Protein AF-A0A821GQA7-F1 (afdb_monomer)

Nearest PDB structures (foldseek):
  7vgx-assembly1_R  TM=7.317E-01  e=3.705E-04  Homo sapiens
  6ds0-assembly1_A  TM=6.885E-01  e=5.055E-03  Homo sapiens
  8zpt-assembly1_R  TM=5.922E-01  e=3.580E-03  Homo sapiens
  8zps-assembly1_R  TM=6.089E-01  e=5.311E-03  Homo sapiens
  6wgt-assembly1_A  TM=7.045E-01  e=3.634E-02  Homo sapiens

Foldseek 3Di:
DPDPPVVCVVLVCQAPVVLVVLVVVLVVLVVVLVVLVVCLPPPPPPRQWFLLNLLSVLLSVLSNVLSVLVNVLSCLQRHCPDPVSLQPRCVPPFQLNLLVSVLSNLLSLQLNLVSLLVNLVSVLLVVPVPNPVCGGSVNSVVSSVCSSVVSNVLSVVSSVFPWGWDDDPRSGTDTDRPCVVVVVVVVCVVVPPDDVVVVSVVVSCCSSPVVSVVSSVVSD

pLDDT: mean 74.86, std 16.16, range [33.22, 94.81]

Structure (mmCIF, N/CA/C/O backbone):
data_AF-A0A821GQA7-F1
#
_entry.id   AF-A0A821GQA7-F1
#
loop_
_atom_site.group_PDB
_atom_site.id
_atom_site.type_symbol
_atom_site.label_atom_id
_atom_site.label_alt_id
_atom_site.label_comp_id
_atom_site.label_asym_id
_atom_site.label_entity_id
_atom_site.label_seq_id
_atom_site.pdbx_PDB_ins_code
_atom_site.Cartn_x
_atom_site.Cartn_y
_atom_site.Cartn_z
_atom_site.occupancy
_atom_site.B_iso_or_equiv
_atom_site.auth_seq_id
_atom_site.auth_comp_id
_atom_site.auth_asym_id
_atom_site.auth_atom_id
_atom_site.pdbx_PDB_model_num
ATOM 1 N N . MET A 1 1 ? -33.691 -9.284 34.917 1.00 37.06 1 MET A N 1
ATOM 2 C CA . MET A 1 1 ? -32.326 -9.776 34.643 1.00 37.06 1 MET A CA 1
ATOM 3 C C . MET A 1 1 ? -32.415 -10.713 33.450 1.00 37.06 1 MET A C 1
ATOM 5 O O . MET A 1 1 ? -32.766 -11.869 33.628 1.00 37.06 1 MET A O 1
ATOM 9 N N . ALA A 1 2 ? -32.246 -10.184 32.237 1.00 33.22 2 ALA A N 1
ATOM 10 C CA . ALA A 1 2 ? -32.150 -11.001 31.030 1.00 33.22 2 ALA A CA 1
ATOM 11 C C . ALA A 1 2 ? -30.715 -11.537 30.932 1.00 33.22 2 ALA A C 1
ATOM 13 O O . ALA A 1 2 ? -29.768 -10.817 31.248 1.00 33.22 2 ALA A O 1
ATOM 14 N N . SER A 1 3 ? -30.579 -12.810 30.587 1.00 38.75 3 SER A N 1
ATOM 15 C CA . SER A 1 3 ? -29.335 -13.571 30.583 1.00 38.75 3 SER A CA 1
ATOM 16 C C . SER A 1 3 ? -28.299 -12.994 29.608 1.00 38.75 3 SER A C 1
ATOM 18 O O . SER A 1 3 ? -28.553 -12.819 28.419 1.00 38.75 3 SER A O 1
ATOM 20 N N . ASN A 1 4 ? -27.098 -12.748 30.137 1.00 47.22 4 ASN A N 1
ATOM 21 C CA . ASN A 1 4 ? -25.874 -12.286 29.466 1.00 47.22 4 ASN A CA 1
ATOM 22 C C . ASN A 1 4 ? -25.259 -13.320 28.489 1.00 47.22 4 ASN A C 1
ATOM 24 O O . ASN A 1 4 ? -24.059 -13.290 28.226 1.00 47.22 4 ASN A O 1
ATOM 28 N N . GLU A 1 5 ? -26.039 -14.253 27.944 1.00 45.25 5 GLU A N 1
ATOM 29 C CA . GLU A 1 5 ? -25.511 -15.354 27.119 1.00 45.25 5 GLU A CA 1
ATOM 30 C C . GLU A 1 5 ? -25.181 -14.939 25.674 1.00 45.25 5 GLU A C 1
A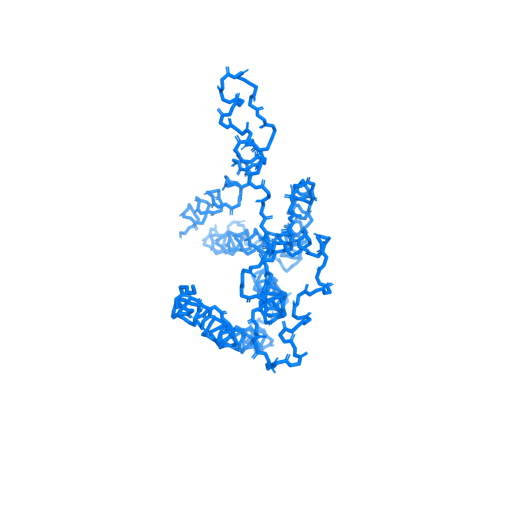TOM 32 O O . GLU A 1 5 ? -24.375 -15.588 25.011 1.00 45.25 5 GLU A O 1
ATOM 37 N N . THR A 1 6 ? -25.711 -13.810 25.194 1.00 47.88 6 THR A N 1
ATOM 38 C CA . THR A 1 6 ? -25.395 -13.253 23.863 1.00 47.88 6 THR A CA 1
ATOM 39 C C . THR A 1 6 ? -24.076 -12.474 23.817 1.00 47.88 6 THR A C 1
ATOM 41 O O . THR A 1 6 ? -23.476 -12.331 22.752 1.00 47.88 6 THR A O 1
ATOM 44 N N . PHE A 1 7 ? -23.583 -11.998 24.964 1.00 51.09 7 PHE A N 1
ATOM 45 C CA . PHE A 1 7 ? -22.338 -11.230 25.079 1.00 51.09 7 PHE A CA 1
ATOM 46 C C . PHE A 1 7 ? -21.069 -12.013 24.679 1.00 51.09 7 PHE A C 1
ATOM 48 O O . PHE A 1 7 ? -20.280 -11.489 23.888 1.00 51.09 7 PHE A O 1
ATOM 55 N N . PRO A 1 8 ? -20.843 -13.257 25.158 1.00 57.03 8 PRO A N 1
ATOM 56 C CA . PRO A 1 8 ? -19.636 -14.009 24.813 1.00 57.03 8 PRO A CA 1
ATOM 57 C C . PRO A 1 8 ? -19.604 -14.457 23.345 1.00 57.03 8 PRO A C 1
ATOM 59 O O . PRO A 1 8 ? -18.524 -14.522 22.764 1.00 57.03 8 PRO A O 1
ATOM 62 N N . GLN A 1 9 ? -20.756 -14.709 22.713 1.00 59.78 9 GLN A N 1
ATOM 63 C CA . GLN A 1 9 ? -20.803 -15.186 21.324 1.00 59.78 9 GLN A CA 1
ATOM 64 C C . GLN A 1 9 ? -20.385 -14.121 20.299 1.00 59.78 9 GLN A C 1
ATOM 66 O O . GLN A 1 9 ? -19.753 -14.457 19.300 1.00 59.78 9 GLN A O 1
ATOM 71 N N . ILE A 1 10 ? -20.697 -12.844 20.544 1.00 64.19 10 ILE A N 1
ATOM 72 C CA . ILE A 1 10 ? -20.360 -11.740 19.625 1.00 64.19 10 ILE A CA 1
ATOM 73 C C . ILE A 1 10 ? -18.965 -11.173 19.924 1.00 64.19 10 ILE A C 1
ATOM 75 O O . ILE A 1 10 ? -18.230 -10.808 19.007 1.00 64.19 10 ILE A O 1
ATOM 79 N N . ALA A 1 11 ? -18.568 -11.121 21.199 1.00 63.75 11 ALA A N 1
ATOM 80 C CA . ALA A 1 11 ? -17.281 -10.556 21.594 1.00 63.75 11 ALA A CA 1
ATOM 81 C C . ALA A 1 11 ? -16.097 -11.491 21.288 1.00 63.75 11 ALA A C 1
ATOM 83 O O . ALA A 1 11 ? -15.026 -11.014 20.916 1.00 63.75 11 ALA A O 1
ATOM 84 N N . TYR A 1 12 ? -16.271 -12.813 21.409 1.00 67.88 12 TYR A N 1
ATOM 85 C CA . TYR A 1 12 ? -15.179 -13.781 21.246 1.00 67.88 12 TYR A CA 1
ATOM 86 C C . TYR A 1 12 ? -14.525 -13.774 19.847 1.00 67.88 12 TYR A C 1
ATOM 88 O O . TYR A 1 12 ? -13.294 -13.690 19.773 1.00 67.88 12 TYR A O 1
ATOM 96 N N . PRO A 1 13 ? -15.274 -13.778 18.723 1.00 72.19 13 PRO A N 1
ATOM 97 C CA . PRO A 1 13 ? -14.670 -13.717 17.391 1.00 72.19 13 PRO A CA 1
ATOM 98 C C . PRO A 1 13 ? -13.861 -12.435 17.171 1.00 72.19 13 PRO A C 1
ATOM 100 O O . PRO A 1 13 ? -12.774 -12.467 16.598 1.00 72.19 13 PRO A O 1
ATOM 103 N N . ILE A 1 14 ? -14.372 -11.307 17.663 1.00 71.00 14 ILE A N 1
ATOM 104 C CA . ILE A 1 14 ? -13.777 -9.987 17.449 1.00 71.00 14 ILE A CA 1
ATOM 105 C C . ILE A 1 14 ? -12.536 -9.793 18.326 1.00 71.00 14 ILE A C 1
ATOM 107 O O . ILE A 1 14 ? -11.551 -9.224 17.867 1.00 71.00 14 ILE A O 1
ATOM 111 N N . ARG A 1 15 ? -12.556 -10.279 19.571 1.00 69.12 15 ARG A N 1
ATOM 112 C CA . ARG A 1 15 ? -11.463 -10.066 20.528 1.00 69.12 15 ARG A CA 1
ATOM 113 C C . ARG A 1 15 ? -10.353 -11.114 20.488 1.00 69.12 15 ARG A C 1
ATOM 115 O O . ARG A 1 15 ? -9.257 -10.843 20.968 1.00 69.12 15 ARG A O 1
ATOM 122 N N . VAL A 1 16 ? -10.632 -12.310 19.963 1.00 71.75 16 VAL A N 1
ATOM 123 C CA . VAL A 1 16 ? -9.686 -13.440 19.992 1.00 71.75 16 VAL A CA 1
ATOM 124 C C . VAL A 1 16 ? -9.336 -13.912 18.586 1.00 71.75 16 VAL A C 1
ATOM 126 O O . VAL A 1 16 ? -8.164 -13.925 18.218 1.00 71.75 16 VAL A O 1
ATOM 129 N N . ILE A 1 17 ? -10.336 -14.255 17.768 1.00 77.56 17 ILE A N 1
ATOM 130 C CA . ILE A 1 17 ? -10.086 -14.815 16.429 1.00 77.56 17 ILE A CA 1
ATOM 131 C C . ILE A 1 17 ? -9.454 -13.758 15.515 1.00 77.56 17 ILE A C 1
ATOM 133 O O . ILE A 1 17 ? -8.446 -14.029 14.863 1.00 77.56 17 ILE A O 1
ATOM 137 N N . LEU A 1 18 ? -10.012 -12.548 15.488 1.00 76.25 18 LEU A N 1
ATOM 138 C CA . LEU A 1 18 ? -9.582 -11.473 14.596 1.00 76.25 18 LEU A CA 1
ATOM 139 C C . LEU A 1 18 ? -8.121 -11.026 14.858 1.00 76.25 18 LEU A C 1
ATOM 141 O O . LEU A 1 18 ? -7.350 -10.987 13.897 1.00 76.25 18 LEU A O 1
ATOM 145 N N . PRO A 1 19 ? -7.666 -10.816 16.114 1.00 76.81 19 PRO A N 1
ATOM 146 C CA . PRO A 1 19 ? -6.249 -10.580 16.410 1.00 76.81 19 PRO A CA 1
ATOM 147 C C . PRO A 1 19 ? -5.319 -11.727 15.999 1.00 76.81 19 PRO A C 1
ATOM 149 O O . PRO A 1 19 ? -4.240 -11.474 15.462 1.00 76.81 19 PRO A O 1
ATOM 152 N N . ILE A 1 20 ? -5.719 -12.989 16.204 1.00 81.94 20 ILE A N 1
ATOM 153 C CA . ILE A 1 20 ? -4.909 -14.153 15.800 1.00 81.94 20 ILE A CA 1
ATOM 154 C C . ILE A 1 20 ? -4.744 -14.184 14.279 1.00 81.94 20 ILE A C 1
ATOM 156 O O . ILE A 1 20 ? -3.622 -14.293 13.781 1.00 81.94 20 ILE A O 1
ATOM 160 N N . VAL A 1 21 ? -5.845 -14.044 13.536 1.00 85.12 21 VAL A N 1
ATOM 161 C CA . VAL A 1 21 ? -5.831 -14.021 12.067 1.00 85.12 21 VAL A CA 1
ATOM 162 C C . VAL A 1 21 ? -4.951 -12.883 11.558 1.00 85.12 21 VAL A C 1
ATOM 164 O O . VAL A 1 21 ? -4.104 -13.109 10.694 1.00 85.12 21 VAL A O 1
ATOM 167 N N . TYR A 1 22 ? -5.082 -11.682 12.123 1.00 82.19 22 TYR A N 1
ATOM 168 C CA . TYR A 1 22 ? -4.236 -10.556 11.734 1.00 82.19 22 TYR A CA 1
ATOM 169 C C . TYR A 1 22 ? -2.769 -10.770 12.075 1.00 82.19 22 TYR A C 1
ATOM 171 O O . TYR A 1 22 ? -1.927 -10.467 11.240 1.00 82.19 22 TYR A O 1
ATOM 179 N N . THR A 1 23 ? -2.450 -11.371 13.220 1.00 84.06 23 THR A N 1
ATOM 180 C CA . THR A 1 23 ? -1.066 -11.726 13.562 1.00 84.06 23 THR A CA 1
ATOM 181 C C . THR A 1 23 ? -0.471 -12.672 12.519 1.00 84.06 23 THR A C 1
ATOM 183 O O . THR A 1 23 ? 0.639 -12.443 12.043 1.00 84.06 23 THR A O 1
ATOM 186 N N . ILE A 1 24 ? -1.218 -13.698 12.099 1.00 88.19 24 ILE A N 1
ATOM 187 C CA . ILE A 1 24 ? -0.771 -14.634 11.058 1.00 88.19 24 ILE A CA 1
ATOM 188 C C . ILE A 1 24 ? -0.552 -13.905 9.726 1.00 88.19 24 ILE A C 1
ATOM 190 O O . ILE A 1 24 ? 0.498 -14.075 9.106 1.00 88.19 24 ILE A O 1
ATOM 194 N N . ILE A 1 25 ? -1.502 -13.065 9.300 1.00 88.19 25 ILE A N 1
ATOM 195 C CA . ILE A 1 25 ? -1.387 -12.285 8.058 1.00 88.19 25 ILE A CA 1
ATOM 196 C C . ILE A 1 25 ? -0.156 -11.374 8.109 1.00 88.19 25 ILE A C 1
ATOM 198 O O . ILE A 1 25 ? 0.646 -11.382 7.178 1.00 88.19 25 ILE A O 1
ATOM 202 N N . THR A 1 26 ? 0.046 -10.647 9.208 1.00 86.81 26 THR A N 1
ATOM 203 C CA . THR A 1 26 ? 1.205 -9.772 9.422 1.00 86.81 26 THR A CA 1
ATOM 204 C C . THR A 1 26 ? 2.517 -10.544 9.304 1.00 86.81 26 THR A C 1
ATOM 206 O O . THR A 1 26 ? 3.427 -10.093 8.611 1.00 86.81 26 THR A O 1
ATOM 209 N N . VAL A 1 27 ? 2.620 -11.724 9.923 1.00 89.00 27 VAL A N 1
ATOM 210 C CA . VAL A 1 27 ? 3.819 -12.574 9.836 1.00 89.00 27 VAL A CA 1
ATOM 211 C C . VAL A 1 27 ? 4.079 -13.012 8.393 1.00 89.00 27 VAL A C 1
ATOM 213 O O . VAL A 1 27 ? 5.207 -12.894 7.912 1.00 89.00 27 VAL A O 1
ATOM 216 N N . ILE A 1 28 ? 3.045 -13.469 7.680 1.00 91.50 28 ILE A N 1
ATOM 217 C CA . ILE A 1 28 ? 3.158 -13.881 6.274 1.00 91.50 28 ILE A CA 1
ATOM 218 C C . ILE A 1 28 ? 3.635 -12.712 5.407 1.00 91.50 28 ILE A C 1
ATOM 220 O O . ILE A 1 28 ? 4.562 -12.882 4.613 1.00 91.50 28 ILE A O 1
ATOM 224 N N . VAL A 1 29 ? 3.043 -11.526 5.572 1.00 88.62 29 VAL A N 1
ATOM 225 C CA . VAL A 1 29 ? 3.406 -10.342 4.784 1.00 88.62 29 VAL A CA 1
ATOM 226 C C . VAL A 1 29 ? 4.832 -9.890 5.094 1.00 88.62 29 VAL A C 1
ATOM 228 O O . VAL A 1 29 ? 5.588 -9.619 4.165 1.00 88.62 29 VAL A O 1
ATOM 231 N N . LEU A 1 30 ? 5.251 -9.875 6.364 1.00 88.19 30 LEU A N 1
ATOM 232 C CA . LEU A 1 30 ? 6.623 -9.520 6.745 1.00 88.19 30 LEU A CA 1
ATOM 233 C C . LEU A 1 30 ? 7.653 -10.482 6.143 1.00 88.19 30 LEU A C 1
ATOM 235 O O . LEU A 1 30 ? 8.653 -10.035 5.574 1.00 88.19 30 LEU A O 1
ATOM 239 N N . ILE A 1 31 ? 7.405 -11.793 6.220 1.00 92.25 31 ILE A N 1
ATOM 240 C CA . ILE A 1 31 ? 8.279 -12.802 5.608 1.00 92.25 31 ILE A CA 1
ATOM 241 C C . ILE A 1 31 ? 8.312 -12.611 4.088 1.00 92.25 31 ILE A C 1
ATOM 243 O O . ILE A 1 31 ? 9.393 -12.519 3.508 1.00 92.25 31 ILE A O 1
ATOM 247 N N . GLY A 1 32 ? 7.149 -12.488 3.442 1.00 90.38 32 GLY A N 1
ATOM 248 C CA . GLY A 1 32 ? 7.043 -12.293 1.995 1.00 90.38 32 GLY A CA 1
ATOM 249 C C . GLY A 1 32 ? 7.769 -11.036 1.508 1.00 90.38 32 GLY A C 1
ATOM 250 O O . GLY A 1 32 ? 8.555 -11.099 0.561 1.00 90.38 32 GLY A O 1
ATOM 251 N N . ASN A 1 33 ? 7.583 -9.907 2.192 1.00 88.88 33 ASN A N 1
ATOM 252 C CA . ASN A 1 33 ? 8.253 -8.644 1.885 1.00 88.88 33 ASN A CA 1
ATOM 253 C C . ASN A 1 33 ? 9.772 -8.737 2.073 1.00 88.88 33 ASN A C 1
ATOM 255 O O . ASN A 1 33 ? 10.523 -8.263 1.219 1.00 88.88 33 ASN A O 1
ATOM 259 N N . THR A 1 34 ? 10.231 -9.407 3.133 1.00 88.12 34 THR A N 1
ATOM 260 C CA . THR A 1 34 ? 11.663 -9.630 3.388 1.00 88.12 34 THR A CA 1
ATOM 261 C C . THR A 1 34 ? 12.294 -10.498 2.299 1.00 88.12 34 THR A C 1
ATOM 263 O O . THR A 1 34 ? 13.367 -10.172 1.788 1.00 88.12 34 THR A O 1
ATOM 266 N N . LEU A 1 35 ? 11.615 -11.572 1.888 1.00 89.19 35 LEU A N 1
ATOM 267 C CA . LEU A 1 35 ? 12.065 -12.444 0.801 1.00 89.19 35 LEU A CA 1
ATOM 268 C C . LEU A 1 35 ? 12.107 -11.707 -0.543 1.00 89.19 35 LEU A C 1
ATOM 270 O O . LEU A 1 35 ? 13.078 -11.848 -1.286 1.00 89.19 35 LEU A O 1
ATOM 274 N N . ASN A 1 36 ? 11.100 -10.882 -0.843 1.00 86.75 36 ASN A N 1
ATOM 275 C CA . ASN A 1 36 ? 11.078 -10.058 -2.054 1.00 86.75 36 ASN A CA 1
ATOM 276 C C . ASN A 1 36 ? 12.224 -9.037 -2.069 1.00 86.75 36 ASN A C 1
ATOM 278 O O . ASN A 1 36 ? 12.887 -8.865 -3.093 1.00 86.75 36 ASN A O 1
ATOM 282 N N . PHE A 1 37 ? 12.502 -8.397 -0.932 1.00 85.62 37 PHE A N 1
ATOM 283 C CA . PHE A 1 37 ? 13.639 -7.489 -0.784 1.00 85.62 37 PHE A CA 1
ATOM 284 C C . PHE A 1 37 ? 14.973 -8.222 -0.986 1.00 85.62 37 PHE A C 1
ATOM 286 O O . PHE A 1 37 ? 15.823 -7.771 -1.754 1.00 85.62 37 PHE A O 1
ATOM 293 N N . TYR A 1 38 ? 15.140 -9.393 -0.372 1.00 84.06 38 TYR A N 1
ATOM 294 C CA . TYR A 1 38 ? 16.334 -10.221 -0.540 1.00 84.06 38 TYR A CA 1
ATOM 295 C C . TYR A 1 38 ? 16.532 -10.659 -2.000 1.00 84.06 38 TYR A C 1
ATOM 297 O O . TYR A 1 38 ? 17.628 -10.531 -2.549 1.00 84.06 38 TYR A O 1
ATOM 305 N N . SER A 1 39 ? 15.455 -11.098 -2.660 1.00 83.75 39 SER A N 1
ATOM 306 C CA . SER A 1 39 ? 15.455 -11.471 -4.078 1.00 83.75 39 SER A CA 1
ATOM 307 C C . SER A 1 39 ? 15.883 -10.309 -4.980 1.00 83.75 39 SER A C 1
ATOM 309 O O . SER A 1 39 ? 16.706 -10.495 -5.878 1.00 83.75 39 SER A O 1
ATOM 311 N N . LEU A 1 40 ? 15.396 -9.092 -4.711 1.00 80.94 40 LEU A N 1
ATOM 312 C CA . LEU A 1 40 ? 15.816 -7.887 -5.429 1.00 80.94 40 LEU A CA 1
ATOM 313 C C . LEU A 1 40 ? 17.315 -7.602 -5.269 1.00 80.94 40 LEU A C 1
ATOM 315 O O . LEU A 1 40 ? 17.968 -7.249 -6.251 1.00 80.94 40 LEU A O 1
ATOM 319 N N . CYS A 1 41 ? 17.855 -7.763 -4.060 1.00 77.44 41 CYS A N 1
ATOM 320 C CA . CYS A 1 41 ? 19.260 -7.495 -3.751 1.00 77.44 41 CYS A CA 1
ATOM 321 C C . CYS A 1 41 ? 20.224 -8.519 -4.372 1.00 77.44 41 CYS A C 1
ATOM 323 O O . CYS A 1 41 ? 21.330 -8.153 -4.764 1.00 77.44 41 CYS A O 1
ATOM 325 N N . ILE A 1 42 ? 19.813 -9.787 -4.478 1.00 79.94 42 ILE A N 1
ATOM 326 C CA . ILE A 1 42 ? 20.654 -10.886 -4.995 1.00 79.94 42 ILE A CA 1
ATOM 327 C C . ILE A 1 42 ? 20.475 -11.136 -6.487 1.00 79.94 42 ILE A C 1
ATOM 329 O O . ILE A 1 42 ? 21.320 -11.780 -7.110 1.00 79.94 42 ILE A O 1
ATOM 333 N N . SER A 1 43 ? 19.408 -10.605 -7.083 1.00 70.19 43 SER A N 1
ATOM 334 C CA . SER A 1 43 ? 19.186 -10.674 -8.522 1.00 70.19 43 SER A CA 1
ATOM 335 C C . SER A 1 43 ? 20.446 -10.272 -9.300 1.00 70.19 43 SER A C 1
ATOM 337 O O . SER A 1 43 ? 20.935 -9.142 -9.225 1.00 70.19 43 SER A O 1
ATOM 339 N N . THR A 1 44 ? 20.950 -11.212 -10.105 1.00 58.53 44 THR A N 1
ATOM 340 C CA . THR A 1 44 ? 22.101 -11.033 -11.009 1.00 58.53 44 THR A CA 1
ATOM 341 C C . THR A 1 44 ? 21.850 -9.949 -12.060 1.00 58.53 44 THR A C 1
ATOM 343 O O . THR A 1 44 ? 22.776 -9.395 -12.660 1.00 58.53 44 THR A O 1
ATOM 346 N N . ASP A 1 45 ? 20.577 -9.623 -12.278 1.00 61.91 45 ASP A N 1
ATOM 347 C CA . ASP A 1 45 ? 20.099 -8.505 -13.069 1.00 61.91 45 ASP A CA 1
ATOM 348 C C . ASP A 1 45 ? 20.370 -7.213 -12.272 1.00 61.91 45 ASP A C 1
ATOM 350 O O . ASP A 1 45 ? 19.472 -6.692 -11.623 1.00 61.91 45 ASP A O 1
ATOM 354 N N . ARG A 1 46 ? 21.633 -6.742 -12.266 1.00 59.94 46 ARG A N 1
ATOM 355 C CA . ARG A 1 46 ? 22.168 -5.627 -11.443 1.00 59.94 46 ARG A CA 1
ATOM 356 C C . ARG A 1 46 ? 21.064 -4.698 -10.904 1.00 59.94 46 ARG A C 1
ATOM 358 O O . ARG A 1 46 ? 20.514 -3.880 -11.659 1.00 59.94 46 ARG A O 1
ATOM 365 N N . PHE A 1 47 ? 20.733 -4.863 -9.618 1.00 64.69 47 PHE A N 1
ATOM 366 C CA . PHE A 1 47 ? 19.779 -4.025 -8.891 1.00 64.69 47 PHE A CA 1
ATOM 367 C C . PHE A 1 47 ? 20.067 -2.540 -9.164 1.00 64.69 47 PHE A C 1
ATOM 369 O O . PHE A 1 47 ? 21.211 -2.143 -9.385 1.00 64.69 47 PHE A O 1
ATOM 376 N N . GLY A 1 48 ? 19.022 -1.713 -9.239 1.00 64.19 48 GLY A N 1
ATOM 377 C CA . GLY A 1 48 ? 19.212 -0.286 -9.514 1.00 64.19 48 GLY A CA 1
ATOM 378 C C . GLY A 1 48 ? 19.338 0.136 -10.988 1.00 64.19 48 GLY A C 1
ATOM 379 O O . GLY A 1 48 ? 19.663 1.285 -11.265 1.00 64.19 48 GLY A O 1
ATOM 380 N N . ARG A 1 49 ? 19.092 -0.751 -11.967 1.00 73.62 49 ARG A N 1
ATOM 381 C CA . ARG A 1 49 ? 19.160 -0.386 -13.404 1.00 73.62 49 ARG A CA 1
ATOM 382 C C . ARG A 1 49 ? 17.828 -0.086 -14.075 1.00 73.62 49 ARG A C 1
ATOM 384 O O . ARG A 1 49 ? 17.781 0.717 -15.006 1.00 73.62 49 ARG A O 1
ATOM 391 N N . LYS A 1 50 ? 16.765 -0.756 -13.639 1.00 82.81 50 LYS A N 1
ATOM 392 C CA . LYS A 1 50 ? 15.454 -0.737 -14.296 1.00 82.81 50 LYS A CA 1
ATOM 393 C C . LYS A 1 50 ? 14.424 -0.091 -13.37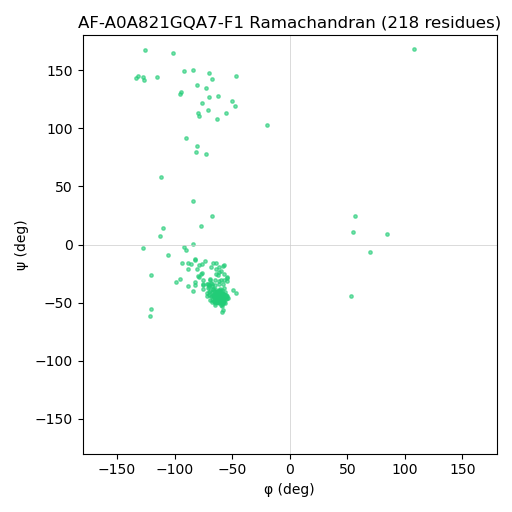2 1.00 82.81 50 LYS A C 1
ATOM 395 O O . LYS A 1 50 ? 14.463 -0.317 -12.164 1.00 82.81 50 LYS A O 1
ATOM 400 N N . SER A 1 51 ? 13.488 0.653 -13.952 1.00 85.38 51 SER A N 1
ATOM 401 C CA . SER A 1 51 ? 12.307 1.225 -13.275 1.00 85.38 51 SER A CA 1
ATOM 402 C C . SER A 1 51 ? 11.550 0.187 -12.445 1.00 85.38 51 SER A C 1
ATOM 404 O O . SER A 1 51 ? 11.144 0.469 -11.324 1.00 85.38 51 SER A O 1
ATOM 406 N N . ILE A 1 52 ? 11.435 -1.042 -12.956 1.00 87.88 52 ILE A N 1
ATOM 407 C CA . ILE A 1 52 ? 10.727 -2.135 -12.281 1.00 87.88 52 ILE A CA 1
ATOM 408 C C . ILE A 1 52 ? 11.273 -2.454 -10.883 1.00 87.88 52 ILE A C 1
ATOM 410 O O . ILE A 1 52 ? 10.492 -2.776 -9.998 1.00 87.88 52 ILE A O 1
ATOM 414 N N . HIS A 1 53 ? 12.585 -2.326 -10.647 1.00 87.31 53 HIS A N 1
ATOM 415 C CA . HIS A 1 53 ? 13.154 -2.581 -9.318 1.00 87.31 53 HIS A CA 1
ATOM 416 C C . HIS A 1 53 ? 12.691 -1.530 -8.304 1.00 87.31 53 HIS A C 1
ATOM 418 O O . HIS A 1 53 ? 12.426 -1.872 -7.158 1.00 87.31 53 HIS A O 1
ATOM 424 N N . VAL A 1 54 ? 12.536 -0.274 -8.737 1.00 89.75 54 VAL A N 1
ATOM 425 C CA . VAL A 1 54 ? 12.012 0.812 -7.894 1.00 89.75 54 VAL A CA 1
ATOM 426 C C . VAL A 1 54 ? 10.532 0.607 -7.593 1.00 89.75 54 VAL A C 1
ATOM 428 O O . VAL A 1 54 ? 10.096 0.831 -6.472 1.00 89.75 54 VAL A O 1
ATOM 431 N N . LEU A 1 55 ? 9.754 0.151 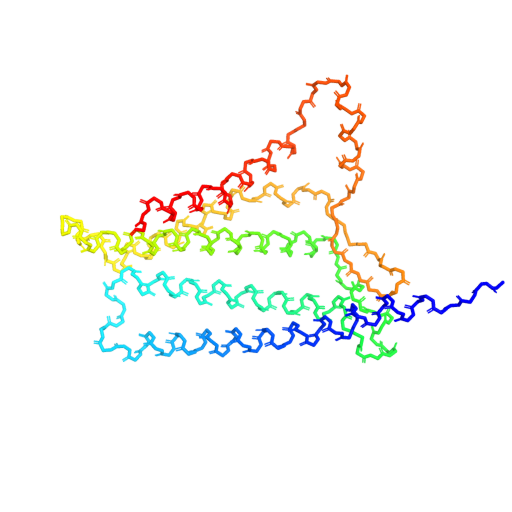-8.575 1.00 90.44 55 LEU A N 1
ATOM 432 C CA . LEU A 1 55 ? 8.327 -0.109 -8.381 1.00 90.44 55 LEU A CA 1
ATOM 433 C C . LEU A 1 55 ? 8.089 -1.297 -7.435 1.00 90.44 55 LEU A C 1
ATOM 435 O O . LEU A 1 55 ? 7.243 -1.205 -6.553 1.00 90.44 55 LEU A O 1
ATOM 439 N N . ILE A 1 56 ? 8.868 -2.381 -7.552 1.00 90.06 56 ILE A N 1
ATOM 440 C CA . ILE A 1 56 ? 8.792 -3.508 -6.602 1.00 90.06 56 ILE A CA 1
ATOM 441 C C . ILE A 1 56 ? 9.251 -3.061 -5.207 1.00 90.06 56 ILE A C 1
ATOM 443 O O . ILE A 1 56 ? 8.623 -3.418 -4.216 1.00 90.06 56 ILE A O 1
ATOM 447 N N . TRP A 1 57 ? 10.296 -2.234 -5.115 1.00 89.81 57 TRP A N 1
ATOM 448 C CA . TRP A 1 57 ? 10.693 -1.625 -3.845 1.00 89.81 57 TRP A CA 1
ATOM 449 C C . TRP A 1 57 ? 9.557 -0.821 -3.202 1.00 89.81 57 TRP A C 1
ATOM 451 O O . TRP A 1 57 ? 9.332 -0.904 -1.994 1.00 89.81 57 TRP A O 1
ATOM 461 N N . ASN A 1 58 ? 8.833 -0.050 -4.016 1.00 92.75 58 ASN A N 1
ATOM 462 C CA . ASN A 1 58 ? 7.705 0.746 -3.557 1.00 92.75 58 ASN A CA 1
ATOM 463 C C . ASN A 1 58 ? 6.587 -0.135 -2.984 1.00 92.75 58 ASN A C 1
ATOM 465 O O . ASN A 1 58 ? 6.081 0.185 -1.916 1.00 92.75 58 ASN A O 1
ATOM 469 N N . LEU A 1 59 ? 6.278 -1.269 -3.630 1.00 91.56 59 LEU A N 1
ATOM 470 C CA . LEU A 1 59 ? 5.323 -2.259 -3.110 1.00 91.56 59 LEU A CA 1
ATOM 471 C C . LEU A 1 59 ? 5.753 -2.835 -1.758 1.00 91.56 59 LEU A C 1
ATOM 473 O O . LEU A 1 59 ? 4.942 -2.952 -0.850 1.00 91.56 59 LEU A O 1
ATOM 477 N N . ILE A 1 60 ? 7.034 -3.183 -1.604 1.00 91.62 60 ILE A N 1
ATOM 478 C CA . ILE A 1 60 ? 7.552 -3.708 -0.331 1.00 91.62 60 ILE A CA 1
ATOM 479 C C . ILE A 1 60 ? 7.431 -2.647 0.768 1.00 91.62 60 ILE A C 1
ATOM 481 O O . ILE A 1 60 ? 7.043 -2.961 1.893 1.00 91.62 60 ILE A O 1
ATOM 485 N N . THR A 1 61 ? 7.763 -1.395 0.449 1.00 90.50 61 THR A N 1
ATOM 486 C CA . THR A 1 61 ? 7.711 -0.279 1.403 1.00 90.50 61 THR A CA 1
ATOM 487 C C . THR A 1 61 ? 6.273 -0.002 1.836 1.00 90.50 61 THR A C 1
ATOM 489 O O . THR A 1 61 ? 5.999 0.026 3.033 1.00 90.50 61 THR A O 1
ATOM 492 N N . GLU A 1 62 ? 5.354 0.143 0.879 1.00 90.88 62 GLU A N 1
ATOM 493 C CA . GLU A 1 62 ? 3.922 0.350 1.127 1.00 90.88 62 GLU A CA 1
ATOM 494 C C . GLU A 1 62 ? 3.331 -0.809 1.937 1.00 90.88 62 GLU A C 1
ATOM 496 O O . GLU A 1 62 ? 2.827 -0.580 3.035 1.00 90.88 62 GLU A O 1
ATOM 501 N N . GLY A 1 63 ? 3.518 -2.056 1.494 1.00 87.75 63 GLY A N 1
ATOM 502 C CA . GLY A 1 63 ? 2.989 -3.223 2.194 1.00 87.75 63 GLY A CA 1
ATOM 503 C C . GLY A 1 63 ? 3.544 -3.381 3.612 1.00 87.75 63 GLY A C 1
ATOM 504 O O . GLY A 1 63 ? 2.838 -3.846 4.506 1.00 87.75 63 GLY A O 1
ATOM 505 N N . THR A 1 64 ? 4.789 -2.961 3.860 1.00 89.19 64 THR A N 1
ATOM 506 C CA . THR A 1 64 ? 5.374 -2.963 5.212 1.00 89.19 64 THR A CA 1
ATOM 507 C C . THR A 1 64 ? 4.756 -1.876 6.091 1.00 89.19 64 THR A C 1
ATOM 509 O O . THR A 1 64 ? 4.400 -2.162 7.232 1.00 89.19 64 THR A O 1
ATOM 512 N N . ILE A 1 65 ? 4.576 -0.655 5.572 1.00 88.62 65 ILE A N 1
ATOM 513 C CA . ILE A 1 65 ? 3.918 0.445 6.298 1.00 88.62 65 ILE A CA 1
ATOM 514 C C . ILE A 1 65 ? 2.472 0.069 6.632 1.00 88.62 65 ILE A C 1
ATOM 516 O O . ILE A 1 65 ? 2.077 0.163 7.796 1.00 88.62 65 ILE A O 1
ATOM 520 N N . TRP A 1 66 ? 1.713 -0.407 5.640 1.00 87.50 66 TRP A N 1
ATOM 521 C CA . TRP A 1 66 ? 0.329 -0.844 5.814 1.00 87.50 66 TRP A CA 1
ATOM 522 C C . TRP A 1 66 ? 0.235 -1.917 6.895 1.00 87.50 66 TRP A C 1
ATOM 524 O O . TRP A 1 66 ? -0.508 -1.766 7.858 1.00 87.50 66 TRP A O 1
ATOM 534 N N . THR A 1 67 ? 1.068 -2.956 6.796 1.00 86.75 67 THR A N 1
ATOM 535 C CA . THR A 1 67 ? 1.062 -4.082 7.735 1.00 86.75 67 THR A CA 1
ATOM 536 C C . THR A 1 67 ? 1.420 -3.659 9.155 1.00 86.75 67 THR A C 1
ATOM 538 O O . THR A 1 67 ? 0.786 -4.127 10.097 1.00 86.75 67 THR A O 1
ATOM 541 N N . LEU A 1 68 ? 2.403 -2.769 9.334 1.00 85.25 68 LEU A N 1
ATOM 542 C CA . LEU A 1 68 ? 2.799 -2.275 10.655 1.00 85.25 68 LEU A CA 1
ATOM 543 C C . LEU A 1 68 ? 1.690 -1.446 11.306 1.00 85.25 68 LEU A C 1
ATOM 545 O O . LEU A 1 68 ? 1.345 -1.690 12.462 1.00 85.25 68 LEU A O 1
ATOM 549 N N . ILE A 1 69 ? 1.119 -0.490 10.571 1.00 82.31 69 ILE A N 1
ATOM 550 C CA . ILE A 1 69 ? 0.058 0.384 11.087 1.00 82.31 69 ILE A CA 1
ATOM 551 C C . ILE A 1 69 ? -1.196 -0.436 11.371 1.00 82.31 69 ILE A C 1
ATOM 553 O O . ILE A 1 69 ? -1.737 -0.367 12.473 1.00 82.31 69 ILE A O 1
ATOM 557 N N . PHE A 1 70 ? -1.613 -1.264 10.416 1.00 75.56 70 PHE A N 1
ATOM 558 C CA . PHE A 1 70 ? -2.781 -2.119 10.559 1.00 75.56 70 PHE A CA 1
ATOM 559 C C . PHE A 1 70 ? -2.634 -3.078 11.745 1.00 75.56 70 PHE A C 1
ATOM 561 O O . PHE A 1 70 ? -3.538 -3.175 12.572 1.00 75.56 70 PHE A O 1
ATOM 568 N N . TYR A 1 71 ? -1.480 -3.736 11.888 1.00 77.75 71 TYR A N 1
ATOM 569 C CA . TYR A 1 71 ? -1.230 -4.643 13.005 1.00 77.75 71 TYR A CA 1
ATOM 570 C C . TYR A 1 71 ? -1.285 -3.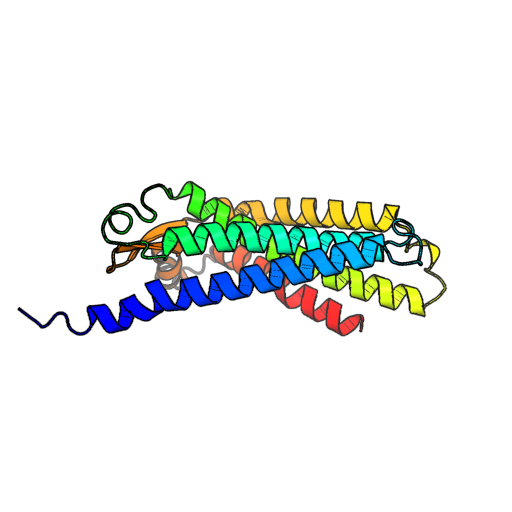920 14.352 1.00 77.75 71 TYR A C 1
ATOM 572 O O . TYR A 1 71 ? -2.012 -4.356 15.241 1.00 77.75 71 TYR A O 1
ATOM 580 N N . ILE A 1 72 ? -0.578 -2.793 14.503 1.00 74.44 72 ILE A N 1
ATOM 581 C CA . ILE A 1 72 ? -0.586 -2.021 15.753 1.00 74.44 72 ILE A CA 1
ATOM 582 C C . ILE A 1 72 ? -2.014 -1.605 16.101 1.00 74.44 72 ILE A C 1
ATOM 584 O O . ILE A 1 72 ? -2.463 -1.848 17.219 1.00 74.44 72 ILE A O 1
ATOM 588 N N . VAL A 1 73 ? -2.752 -1.027 15.154 1.00 70.25 73 VAL A N 1
ATOM 589 C CA . VAL A 1 73 ? -4.081 -0.495 15.454 1.00 70.25 73 VAL A CA 1
ATOM 590 C C . VAL A 1 73 ? -5.073 -1.607 15.769 1.00 70.25 73 VAL A C 1
ATOM 592 O O . VAL A 1 73 ? -5.801 -1.510 16.758 1.00 70.25 73 VAL A O 1
ATOM 595 N N . LYS A 1 74 ? -5.094 -2.694 14.994 1.00 71.81 74 LYS A N 1
ATOM 596 C CA . LYS A 1 74 ? -6.042 -3.788 15.234 1.00 71.81 74 LYS A CA 1
ATOM 597 C C . LYS A 1 74 ? -5.709 -4.569 16.503 1.00 71.81 74 LYS A C 1
ATOM 599 O O . LYS A 1 74 ? -6.626 -4.910 17.245 1.00 71.81 74 LYS A O 1
ATOM 604 N N . MET A 1 75 ? -4.432 -4.773 16.823 1.00 69.50 75 MET A N 1
ATOM 605 C CA . MET A 1 75 ? -4.052 -5.401 18.092 1.00 69.50 75 MET A CA 1
ATOM 606 C C . MET A 1 75 ? -4.414 -4.510 19.284 1.00 69.50 75 MET A C 1
ATOM 608 O O . MET A 1 75 ? -5.000 -4.992 20.244 1.00 69.50 75 MET A O 1
ATOM 612 N N . VAL A 1 76 ? -4.164 -3.201 19.210 1.00 67.12 76 VAL A N 1
ATOM 613 C CA . VAL A 1 76 ? -4.501 -2.260 20.293 1.00 67.12 76 VAL A CA 1
ATOM 614 C C . VAL A 1 76 ? -6.014 -2.076 20.473 1.00 67.12 76 VAL A C 1
ATOM 616 O O . VAL A 1 76 ? -6.479 -1.863 21.594 1.00 67.12 76 VAL A O 1
ATOM 619 N N . SER A 1 77 ? -6.781 -2.143 19.384 1.00 63.03 77 SER A N 1
ATOM 620 C CA . SER A 1 77 ? -8.231 -1.909 19.405 1.00 63.03 77 SER A CA 1
ATOM 621 C C . SER A 1 77 ? -9.031 -3.141 19.831 1.00 63.03 77 SER A C 1
ATOM 623 O O . SER A 1 77 ? -10.080 -2.992 20.461 1.00 63.03 77 SER A O 1
ATOM 625 N N . TYR A 1 78 ? -8.547 -4.347 19.506 1.00 60.69 78 TYR A N 1
ATOM 626 C CA . TYR A 1 78 ? -9.319 -5.584 19.661 1.00 60.69 78 TYR A CA 1
ATOM 627 C C 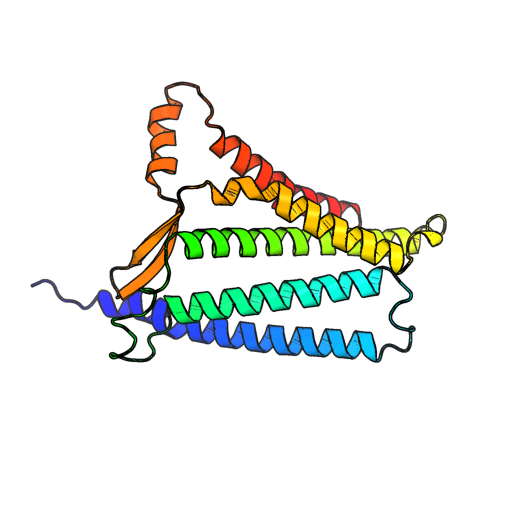. TYR A 1 78 ? -8.694 -6.635 20.582 1.00 60.69 78 TYR A C 1
ATOM 629 O O . TYR A 1 78 ? -9.448 -7.434 21.135 1.00 60.69 78 TYR A O 1
ATOM 637 N N . ALA A 1 79 ? -7.367 -6.678 20.762 1.00 58.47 79 ALA A N 1
ATOM 638 C CA . ALA A 1 79 ? -6.742 -7.774 21.501 1.00 58.47 79 ALA A CA 1
ATOM 639 C C . ALA A 1 79 ? -7.057 -7.694 22.999 1.00 58.47 79 ALA A C 1
ATOM 641 O O . ALA A 1 79 ? -6.641 -6.774 23.707 1.00 58.47 79 ALA A O 1
ATOM 642 N N . ASP A 1 80 ? -7.777 -8.695 23.494 1.00 55.81 80 ASP A N 1
ATOM 643 C CA . ASP A 1 80 ? -8.033 -8.875 24.918 1.00 55.81 80 ASP A CA 1
ATOM 644 C C . ASP A 1 80 ? -6.810 -9.534 25.573 1.00 55.81 80 ASP A C 1
ATOM 646 O O . ASP A 1 80 ? -6.713 -10.754 25.686 1.00 55.81 80 ASP A O 1
ATOM 650 N N . LEU A 1 81 ? -5.824 -8.714 25.948 1.00 54.47 81 LEU A N 1
ATOM 651 C CA . LEU A 1 81 ? -4.587 -9.144 26.620 1.00 54.47 81 LEU A CA 1
ATOM 652 C C . LEU A 1 81 ? -4.797 -9.457 28.122 1.00 54.47 81 LEU A C 1
ATOM 654 O O . LEU A 1 81 ? -3.828 -9.546 28.876 1.00 54.47 81 LEU A O 1
ATOM 658 N N . GLY A 1 82 ? -6.050 -9.624 28.566 1.00 47.94 82 GLY A N 1
ATOM 659 C CA . GLY A 1 82 ? -6.441 -9.910 29.949 1.00 47.94 82 GLY A CA 1
ATOM 660 C C . GLY A 1 82 ? -7.101 -8.725 30.665 1.00 47.94 82 GLY A C 1
ATOM 661 O O . GLY A 1 82 ? -7.051 -7.581 30.206 1.00 47.94 82 GLY A O 1
ATOM 662 N N . GLU A 1 83 ? -7.699 -8.992 31.834 1.00 43.16 83 GLU A N 1
ATOM 663 C CA . GLU A 1 83 ? -8.539 -8.046 32.599 1.00 43.16 83 GLU A CA 1
ATOM 664 C C . GLU A 1 83 ? -7.860 -6.699 32.921 1.00 43.16 83 GLU A C 1
ATOM 666 O O . GLU A 1 83 ? -8.531 -5.669 32.991 1.00 43.16 83 GLU A O 1
ATOM 671 N N . HIS A 1 84 ? -6.528 -6.666 33.054 1.00 41.66 84 HIS A N 1
ATOM 672 C CA . HIS A 1 84 ? -5.775 -5.431 33.309 1.00 41.66 84 HIS A CA 1
ATOM 673 C C . HIS A 1 84 ? -5.589 -4.535 32.074 1.00 41.66 84 HIS A C 1
ATOM 675 O O . HIS A 1 84 ? -5.456 -3.320 32.227 1.00 41.66 84 HIS A O 1
ATOM 681 N N . PHE A 1 85 ? -5.621 -5.095 30.861 1.00 44.19 85 PHE A N 1
ATOM 682 C CA . PHE A 1 85 ? -5.527 -4.333 29.610 1.00 44.19 85 PHE A CA 1
ATOM 683 C C . PHE A 1 85 ? -6.912 -4.016 29.029 1.00 44.19 85 PHE A C 1
ATOM 685 O O . PHE A 1 85 ? -7.109 -2.934 28.480 1.00 44.19 85 PHE A O 1
ATOM 692 N N . ALA A 1 86 ? -7.913 -4.872 29.263 1.00 45.28 86 ALA A N 1
ATOM 693 C CA . ALA A 1 86 ? -9.289 -4.685 28.795 1.00 45.28 86 ALA A CA 1
ATOM 694 C C . ALA A 1 86 ? -9.946 -3.364 29.256 1.00 45.28 86 ALA A C 1
ATOM 696 O O . ALA A 1 86 ? -10.759 -2.791 28.533 1.00 45.28 86 ALA A O 1
ATOM 697 N N . LEU A 1 87 ? -9.581 -2.836 30.432 1.00 43.75 87 LEU A N 1
ATOM 698 C CA . LEU A 1 87 ? -10.121 -1.572 30.963 1.00 43.75 87 LEU A CA 1
ATOM 699 C C . LEU A 1 87 ? -9.535 -0.308 30.301 1.00 43.75 87 LEU A C 1
ATOM 701 O O . LEU A 1 87 ? -10.130 0.769 30.429 1.00 43.75 87 LEU A O 1
ATOM 705 N N . ASN A 1 88 ? -8.401 -0.422 29.598 1.00 49.97 88 ASN A N 1
ATOM 706 C CA . ASN A 1 88 ? -7.682 0.694 28.964 1.00 49.97 88 ASN A CA 1
ATOM 707 C C . ASN A 1 88 ? -7.380 0.494 27.468 1.00 49.97 88 ASN A C 1
ATOM 709 O O . ASN A 1 88 ? -6.863 1.420 26.835 1.00 49.97 88 ASN A O 1
ATOM 713 N N . ASN A 1 89 ? -7.725 -0.661 26.891 1.00 55.72 89 ASN A N 1
ATOM 714 C CA . ASN A 1 89 ? -7.618 -0.926 25.458 1.00 55.72 89 ASN A CA 1
ATOM 715 C C . ASN A 1 89 ? -8.266 0.211 24.669 1.00 55.72 89 ASN A C 1
ATOM 717 O O . ASN A 1 89 ? -9.409 0.567 24.919 1.00 55.72 89 ASN A O 1
ATOM 721 N N . GLY A 1 90 ? -7.512 0.838 23.770 1.00 55.38 90 GLY A N 1
ATOM 722 C CA . GLY A 1 90 ? -8.003 1.928 22.927 1.00 55.38 90 GLY A CA 1
ATOM 723 C C . GLY A 1 90 ? -8.314 3.274 23.606 1.00 55.38 90 GLY A C 1
ATOM 724 O O . GLY A 1 90 ? -8.523 4.234 22.882 1.00 55.38 90 GLY A O 1
ATOM 725 N N . LYS A 1 91 ? -8.272 3.430 24.942 1.00 57.62 91 LYS A N 1
ATOM 726 C CA . LYS A 1 91 ? -8.544 4.739 25.604 1.00 57.62 91 LYS A CA 1
ATOM 727 C C . LYS A 1 91 ? -7.537 5.847 25.269 1.00 57.62 91 LYS A C 1
ATOM 729 O O . LYS A 1 91 ? -7.838 7.025 25.405 1.00 57.62 91 LYS A O 1
ATOM 734 N N . TRP A 1 92 ? -6.326 5.450 24.904 1.00 59.88 92 TRP A N 1
ATOM 735 C CA . TRP A 1 92 ? -5.244 6.308 24.425 1.00 59.88 92 TRP A CA 1
ATOM 736 C C . TRP A 1 92 ? -5.365 6.649 22.933 1.00 59.88 92 TRP A C 1
ATOM 738 O O . TRP A 1 92 ? -4.661 7.536 22.451 1.00 59.88 92 TRP A O 1
ATOM 748 N N . LEU A 1 93 ? -6.240 5.956 22.194 1.00 67.62 93 LEU A N 1
ATOM 749 C CA . LEU A 1 93 ? -6.590 6.339 20.835 1.00 67.62 93 LEU A CA 1
ATOM 750 C C . LEU A 1 93 ? -7.541 7.538 20.937 1.00 67.62 93 LEU A C 1
ATOM 752 O O . LEU A 1 93 ? -8.593 7.466 21.563 1.00 67.62 93 LEU A O 1
ATOM 756 N N . ASN A 1 94 ? -7.154 8.653 20.327 1.00 72.75 94 ASN A N 1
ATOM 757 C CA . ASN A 1 94 ? -7.993 9.845 20.220 1.00 72.75 94 ASN A CA 1
ATOM 758 C C . ASN A 1 94 ? -8.613 9.910 18.816 1.00 72.75 94 ASN A C 1
ATOM 760 O O . ASN A 1 94 ? -8.0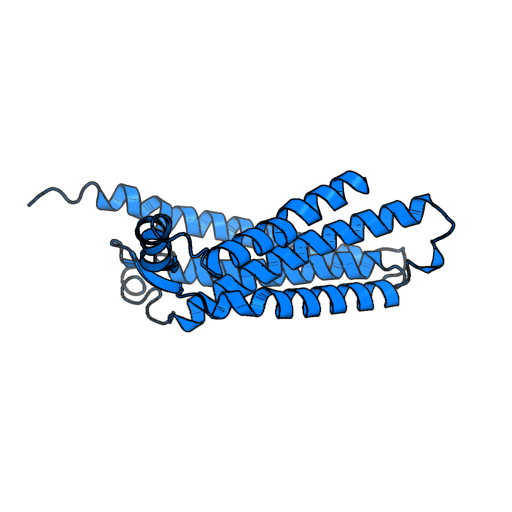98 9.297 17.879 1.00 72.75 94 ASN A O 1
ATOM 764 N N . ASP A 1 95 ? -9.639 10.741 18.622 1.00 73.81 95 ASP A N 1
ATOM 765 C CA . ASP A 1 95 ? -10.247 10.981 17.299 1.00 73.81 95 ASP A CA 1
ATOM 766 C C . ASP A 1 95 ? -9.222 11.419 16.236 1.00 73.81 95 ASP A C 1
ATOM 768 O O . ASP A 1 95 ? -9.341 11.093 15.058 1.00 73.81 95 ASP A O 1
ATOM 772 N N . LEU A 1 96 ? -8.162 12.123 16.646 1.00 79.81 96 LEU A N 1
ATOM 773 C CA . LEU A 1 96 ? -7.065 12.507 15.754 1.00 79.81 96 LEU A CA 1
ATOM 774 C C . LEU A 1 96 ? -6.287 11.293 15.232 1.00 79.81 96 LEU A C 1
ATOM 776 O O . LEU A 1 96 ? -5.840 11.278 14.082 1.00 79.81 96 LEU A O 1
ATOM 780 N N . TRP A 1 97 ? -6.142 10.265 16.068 1.00 78.81 97 TRP A N 1
ATOM 781 C CA . TRP A 1 97 ? -5.490 9.039 15.645 1.00 78.81 97 TRP A CA 1
ATOM 782 C C . TRP A 1 97 ? -6.397 8.270 14.681 1.00 78.81 97 TRP A C 1
ATOM 784 O O . TRP A 1 97 ? -5.964 7.856 13.613 1.00 78.81 97 TRP A O 1
ATOM 794 N N . CYS A 1 98 ? -7.692 8.225 14.982 1.00 78.00 98 CYS A N 1
ATOM 795 C CA . CYS A 1 98 ? -8.693 7.642 14.099 1.00 78.00 98 CYS A CA 1
ATOM 796 C C . CYS A 1 98 ? -8.674 8.248 12.684 1.00 78.00 98 CYS A C 1
ATOM 798 O O . CYS A 1 98 ? -8.646 7.537 11.677 1.00 78.00 98 CYS A O 1
ATOM 800 N N . LYS A 1 99 ? -8.571 9.582 12.619 1.00 80.62 99 LYS A N 1
ATOM 801 C CA . LYS A 1 99 ? -8.423 10.330 11.366 1.00 80.62 99 LYS A CA 1
ATOM 802 C C . LYS A 1 99 ? -7.160 9.989 10.601 1.00 80.62 99 LYS A C 1
ATOM 804 O O . LYS A 1 99 ? -7.198 9.829 9.381 1.00 80.62 99 LYS A O 1
ATOM 809 N N . SER A 1 100 ? -6.042 9.883 11.309 1.00 84.31 100 SER A N 1
ATOM 810 C CA . SER A 1 100 ? -4.766 9.615 10.652 1.00 84.31 100 SER A CA 1
ATOM 811 C C . SER A 1 100 ? -4.649 8.150 10.216 1.00 84.31 100 SER A C 1
ATOM 813 O O . SER A 1 100 ? -4.088 7.905 9.155 1.00 84.31 100 SER A O 1
ATOM 815 N N . GLU A 1 101 ? -5.217 7.187 10.953 1.00 82.81 101 GLU A N 1
ATOM 816 C CA . GLU A 1 101 ? -5.293 5.778 10.530 1.00 82.81 101 GLU A CA 1
ATOM 817 C C . GLU A 1 101 ? -6.047 5.652 9.203 1.00 82.81 101 GLU A C 1
ATOM 819 O O . GLU A 1 101 ? -5.481 5.172 8.221 1.00 82.81 101 GLU A O 1
ATOM 824 N N . MET A 1 102 ? -7.298 6.125 9.153 1.00 80.38 102 MET A N 1
ATOM 825 C CA . MET A 1 102 ? -8.140 6.057 7.951 1.00 80.38 102 MET A CA 1
ATOM 826 C C . MET A 1 102 ? -7.467 6.731 6.752 1.00 80.38 102 MET A C 1
ATOM 828 O O . MET A 1 102 ? -7.493 6.205 5.640 1.00 80.38 102 MET A O 1
ATOM 832 N N . TYR A 1 103 ? -6.824 7.877 6.982 1.00 86.56 103 TYR A N 1
ATOM 833 C CA . TYR A 1 103 ? -6.074 8.594 5.958 1.00 86.56 103 TYR A CA 1
ATOM 834 C C . TYR A 1 103 ? -4.863 7.801 5.447 1.00 86.56 103 TYR A C 1
ATOM 836 O O . TYR A 1 103 ? -4.707 7.644 4.237 1.00 86.56 103 TYR A O 1
ATOM 844 N N . ILE A 1 104 ? -4.023 7.267 6.342 1.00 88.25 104 ILE A N 1
ATOM 845 C CA . ILE A 1 104 ? -2.823 6.521 5.942 1.00 88.25 104 ILE A CA 1
ATOM 846 C C . ILE A 1 104 ? -3.205 5.228 5.220 1.00 88.25 104 ILE A C 1
ATOM 848 O O . ILE A 1 104 ? -2.648 4.957 4.158 1.00 88.25 104 ILE A O 1
ATOM 852 N N . LEU A 1 105 ? -4.171 4.461 5.741 1.00 86.25 105 LEU A N 1
ATOM 853 C CA . LEU A 1 105 ? -4.643 3.235 5.091 1.00 86.25 105 LEU A CA 1
ATOM 854 C C . LEU A 1 105 ? -5.170 3.528 3.680 1.00 86.25 105 LEU A C 1
ATOM 856 O O . LEU A 1 105 ? -4.809 2.824 2.739 1.00 86.25 105 LEU A O 1
ATOM 860 N N . ARG A 1 106 ? -5.928 4.620 3.501 1.00 87.12 106 ARG A N 1
ATOM 861 C CA . ARG A 1 106 ? -6.423 5.008 2.175 1.00 87.12 106 ARG A CA 1
ATOM 862 C C . ARG A 1 106 ? -5.303 5.431 1.222 1.00 87.12 106 ARG A C 1
ATOM 864 O O . ARG A 1 106 ? -5.359 5.086 0.044 1.00 87.12 106 ARG A O 1
ATOM 871 N N . ILE A 1 107 ? -4.273 6.135 1.704 1.00 91.44 107 ILE A N 1
ATOM 872 C CA . ILE A 1 107 ? -3.087 6.446 0.888 1.00 91.44 107 ILE A CA 1
ATOM 873 C C . ILE A 1 107 ? -2.420 5.156 0.416 1.00 91.44 107 ILE A C 1
ATOM 875 O O . ILE A 1 107 ? -2.101 5.049 -0.767 1.00 91.44 107 ILE A O 1
ATOM 879 N N . MET A 1 108 ? -2.210 4.193 1.316 1.00 92.12 108 MET A N 1
ATOM 880 C CA . MET A 1 108 ? -1.560 2.926 0.973 1.00 92.12 108 MET A CA 1
ATOM 881 C C . MET A 1 108 ? -2.336 2.177 -0.124 1.00 92.12 108 MET A C 1
ATOM 883 O O . MET A 1 108 ? -1.724 1.786 -1.115 1.00 92.12 108 MET A O 1
ATOM 887 N N . ASP A 1 109 ? -3.671 2.094 -0.031 1.00 89.31 109 ASP A N 1
ATOM 888 C CA . ASP A 1 109 ? -4.516 1.460 -1.060 1.00 89.31 109 ASP A CA 1
ATOM 889 C C . ASP A 1 109 ? -4.298 2.077 -2.453 1.00 89.31 109 ASP A C 1
ATOM 891 O O . ASP A 1 109 ? -4.113 1.370 -3.450 1.00 89.31 109 ASP A O 1
ATOM 895 N N . PHE A 1 110 ? -4.290 3.412 -2.537 1.00 92.44 110 PHE A N 1
ATOM 896 C CA . PHE A 1 110 ? -4.047 4.115 -3.797 1.00 92.44 110 PHE A CA 1
ATOM 897 C C . PHE A 1 110 ? -2.610 3.906 -4.284 1.00 92.44 110 PHE A C 1
ATOM 899 O O . PHE A 1 110 ? -2.390 3.656 -5.472 1.00 92.44 110 PHE A O 1
ATOM 906 N N . VAL A 1 111 ? -1.617 4.000 -3.393 1.00 94.19 111 VAL A N 1
ATOM 907 C CA . VAL A 1 111 ? -0.205 3.817 -3.756 1.00 94.19 111 VAL A CA 1
ATOM 908 C C . VAL A 1 111 ? -0.000 2.410 -4.310 1.00 94.19 111 VAL A C 1
ATOM 910 O O . VAL A 1 111 ? 0.640 2.267 -5.355 1.00 94.19 111 VAL A O 1
ATOM 913 N N . LEU A 1 112 ? -0.593 1.393 -3.683 1.00 93.12 112 LEU A N 1
ATOM 914 C CA . LEU A 1 112 ? -0.592 0.013 -4.154 1.00 93.12 112 LEU A CA 1
ATOM 915 C C . LEU A 1 112 ? -1.208 -0.091 -5.554 1.00 93.12 112 LEU A C 1
ATOM 917 O O . LEU A 1 112 ? -0.539 -0.539 -6.491 1.00 93.12 112 LEU A O 1
ATOM 921 N N . ALA A 1 113 ? -2.447 0.379 -5.723 1.00 93.00 113 ALA A N 1
ATOM 922 C CA . ALA A 1 113 ? -3.183 0.278 -6.981 1.00 93.00 113 ALA A CA 1
ATOM 923 C C . ALA A 1 113 ? -2.423 0.923 -8.150 1.00 93.00 113 ALA A C 1
ATOM 925 O O . ALA A 1 113 ? -2.209 0.297 -9.194 1.00 93.00 113 ALA A O 1
ATOM 926 N N . TYR A 1 114 ? -1.940 2.154 -7.970 1.00 94.31 114 TYR A N 1
ATOM 927 C CA . TYR A 1 114 ? -1.197 2.852 -9.016 1.00 94.31 114 TYR A CA 1
ATOM 928 C C . TYR A 1 114 ? 0.201 2.267 -9.232 1.00 94.31 114 TYR A C 1
ATOM 930 O O . TYR A 1 114 ? 0.647 2.193 -10.377 1.00 94.31 114 TYR A O 1
ATOM 938 N N . THR A 1 115 ? 0.879 1.766 -8.195 1.00 93.81 115 THR A N 1
ATOM 939 C CA . THR A 1 115 ? 2.158 1.059 -8.381 1.00 93.81 115 THR A CA 1
ATOM 940 C C . THR A 1 115 ? 1.979 -0.172 -9.275 1.00 93.81 115 THR A C 1
ATOM 942 O O . THR A 1 115 ? 2.797 -0.398 -10.170 1.00 93.81 115 THR A O 1
ATOM 945 N N . ILE A 1 116 ? 0.882 -0.923 -9.114 1.00 92.75 116 ILE A N 1
ATOM 946 C CA . ILE A 1 116 ? 0.554 -2.060 -9.989 1.00 92.75 116 ILE A CA 1
ATOM 947 C C . ILE A 1 116 ? 0.273 -1.591 -11.425 1.00 92.75 116 ILE A C 1
ATOM 949 O O . ILE A 1 116 ? 0.815 -2.172 -12.367 1.00 92.75 116 ILE A O 1
ATOM 953 N N . VAL A 1 117 ? -0.484 -0.504 -11.621 1.00 93.00 117 VAL A N 1
ATOM 954 C CA . VAL A 1 117 ? -0.701 0.090 -12.958 1.00 93.00 117 VAL A CA 1
ATOM 955 C C . VAL A 1 117 ? 0.632 0.408 -13.646 1.00 93.00 117 VAL A C 1
ATOM 957 O O . VAL A 1 117 ? 0.837 0.043 -14.807 1.00 93.00 117 VAL A O 1
ATOM 960 N N . PHE A 1 118 ? 1.577 1.033 -12.938 1.00 92.12 118 PHE A N 1
ATOM 961 C CA . PHE A 1 118 ? 2.893 1.349 -13.499 1.00 92.12 118 PHE A CA 1
ATOM 962 C C . PHE A 1 118 ? 3.762 0.109 -13.745 1.00 92.12 118 PHE A C 1
ATOM 964 O O . PHE A 1 118 ? 4.547 0.099 -14.697 1.00 92.12 118 PHE A O 1
ATOM 971 N N . LEU A 1 119 ? 3.598 -0.964 -12.966 1.00 91.00 119 LEU A N 1
ATOM 972 C CA . LEU A 1 119 ? 4.211 -2.258 -13.274 1.00 91.00 119 LEU A CA 1
ATOM 973 C C . LEU A 1 119 ? 3.654 -2.848 -14.577 1.00 91.00 119 LEU A C 1
ATOM 975 O O . LEU A 1 119 ? 4.440 -3.315 -15.408 1.00 91.00 119 LEU A O 1
ATOM 979 N N . CYS A 1 120 ? 2.338 -2.785 -14.801 1.00 89.62 120 CYS A N 1
ATOM 980 C CA . CYS A 1 120 ? 1.727 -3.199 -16.068 1.00 89.62 120 CYS A CA 1
ATOM 981 C C . CYS A 1 120 ? 2.238 -2.348 -17.243 1.00 89.62 120 CYS A C 1
ATOM 983 O O . CYS A 1 120 ? 2.645 -2.898 -18.272 1.00 89.62 120 CYS A O 1
ATOM 985 N N . LEU A 1 121 ? 2.331 -1.022 -17.070 1.00 88.44 121 LEU A N 1
ATOM 986 C CA . LEU A 1 121 ? 2.929 -0.119 -18.062 1.00 88.44 121 LEU A CA 1
ATOM 987 C C . LEU A 1 121 ? 4.375 -0.508 -18.394 1.00 88.44 121 LEU A C 1
ATOM 989 O O . LEU A 1 121 ? 4.719 -0.628 -19.570 1.00 88.44 121 LEU A O 1
ATOM 993 N N . ASP A 1 122 ? 5.221 -0.760 -17.390 1.00 85.94 122 ASP A N 1
ATOM 994 C CA . ASP A 1 122 ? 6.623 -1.150 -17.595 1.00 85.94 122 ASP A CA 1
ATOM 995 C C . ASP A 1 122 ? 6.748 -2.437 -18.433 1.00 85.94 122 ASP A C 1
ATOM 997 O O . ASP A 1 122 ? 7.606 -2.545 -19.322 1.00 85.94 122 ASP A O 1
ATOM 1001 N N . ARG A 1 123 ? 5.850 -3.406 -18.205 1.00 84.94 123 ARG A N 1
ATOM 1002 C CA . ARG A 1 123 ? 5.781 -4.653 -18.982 1.00 84.94 123 ARG A CA 1
ATOM 1003 C C . ARG A 1 123 ? 5.288 -4.423 -20.410 1.00 84.94 123 ARG A C 1
ATOM 1005 O O . ARG A 1 123 ? 5.873 -4.994 -21.334 1.00 84.94 123 ARG A O 1
ATOM 1012 N N . CYS A 1 124 ? 4.291 -3.567 -20.614 1.00 83.81 124 CYS A N 1
ATOM 1013 C CA . CYS A 1 124 ? 3.814 -3.191 -21.946 1.00 83.81 124 CYS A CA 1
ATOM 1014 C C . CYS A 1 124 ? 4.912 -2.469 -22.755 1.00 83.81 124 CYS A C 1
ATOM 1016 O O . CYS A 1 124 ? 5.205 -2.837 -23.897 1.00 83.81 124 CYS A O 1
ATOM 1018 N N . VAL A 1 125 ? 5.626 -1.525 -22.133 1.00 82.00 125 VAL A N 1
ATOM 1019 C CA . VAL A 1 125 ? 6.761 -0.800 -22.733 1.00 82.00 125 VAL A CA 1
ATOM 1020 C C . VAL A 1 125 ? 7.889 -1.750 -23.141 1.00 82.00 125 VAL A C 1
ATOM 1022 O O . VAL A 1 125 ? 8.479 -1.584 -24.213 1.00 82.00 125 VAL A O 1
ATOM 1025 N N . LYS A 1 126 ? 8.166 -2.793 -22.342 1.00 79.81 126 LYS A N 1
ATOM 1026 C CA . LYS A 1 126 ? 9.144 -3.836 -22.701 1.00 79.81 126 LYS A CA 1
ATOM 1027 C C . LYS A 1 126 ? 8.799 -4.515 -24.035 1.00 79.81 126 LYS A C 1
ATOM 1029 O O . LYS A 1 126 ? 9.720 -4.825 -24.789 1.00 79.81 126 LYS A O 1
ATOM 1034 N N . ARG A 1 127 ? 7.513 -4.741 -24.335 1.00 79.75 127 ARG A N 1
ATOM 1035 C CA . ARG A 1 127 ? 7.070 -5.404 -25.578 1.00 79.75 127 ARG A CA 1
ATOM 1036 C C . ARG A 1 127 ? 7.264 -4.514 -26.813 1.00 79.75 127 ARG A C 1
ATOM 1038 O O . ARG A 1 127 ? 7.650 -5.019 -27.862 1.00 79.75 127 ARG A O 1
ATOM 1045 N N . LYS A 1 128 ? 7.049 -3.197 -26.701 1.00 74.31 128 LYS A N 1
ATOM 1046 C CA . LYS A 1 128 ? 6.953 -2.293 -27.866 1.00 74.31 128 LYS A CA 1
ATOM 1047 C C . LYS A 1 128 ? 8.279 -1.762 -28.444 1.00 74.31 128 LYS A C 1
ATOM 1049 O O . LYS A 1 128 ? 8.215 -1.036 -29.426 1.00 74.31 128 LYS A O 1
ATOM 1054 N N . LYS A 1 129 ? 9.460 -2.129 -27.910 1.00 64.38 129 LYS A N 1
ATOM 1055 C CA . LYS A 1 129 ? 10.847 -1.724 -28.309 1.00 64.38 129 LYS A CA 1
ATOM 1056 C C . LYS A 1 129 ? 11.142 -0.206 -28.411 1.00 64.38 129 LYS A C 1
ATOM 1058 O O . LYS A 1 129 ? 12.157 0.231 -27.879 1.00 64.38 129 LYS A O 1
ATOM 1063 N N . CYS A 1 130 ? 10.272 0.601 -29.015 1.00 58.03 130 CYS A N 1
ATOM 1064 C CA . CYS A 1 130 ? 10.396 2.044 -29.256 1.00 58.03 130 CYS A CA 1
ATOM 1065 C C . CYS A 1 130 ? 10.502 2.887 -27.968 1.00 58.03 130 CYS A C 1
ATOM 1067 O O . CYS A 1 130 ? 11.107 3.953 -27.966 1.00 58.03 130 CYS A O 1
ATOM 1069 N N . CYS A 1 131 ? 10.006 2.376 -26.839 1.00 70.06 131 CYS A N 1
ATOM 1070 C CA . CYS A 1 131 ? 9.985 3.096 -25.561 1.00 70.06 131 CYS A CA 1
ATOM 1071 C C . CYS A 1 131 ? 10.962 2.518 -24.517 1.00 70.06 131 CYS A C 1
ATOM 1073 O O . CYS A 1 131 ? 10.889 2.857 -23.338 1.00 70.06 131 CYS A O 1
ATOM 1075 N N . TYR A 1 132 ? 11.910 1.656 -24.915 1.00 66.56 132 TYR A N 1
ATOM 1076 C CA . TYR A 1 132 ? 12.808 0.979 -23.964 1.00 66.56 132 TYR A CA 1
ATOM 1077 C C . TYR A 1 132 ? 13.660 1.956 -23.131 1.00 66.56 132 TYR A C 1
ATOM 1079 O O . TYR A 1 132 ? 13.952 1.691 -21.965 1.00 66.56 132 TYR A O 1
ATOM 1087 N N . GLY A 1 133 ? 13.997 3.121 -23.699 1.00 66.50 133 GLY A N 1
ATOM 1088 C CA . GLY A 1 133 ? 14.740 4.185 -23.020 1.00 66.50 133 GLY A CA 1
ATOM 1089 C C . GLY A 1 133 ? 14.019 4.820 -21.824 1.00 66.50 133 GLY A C 1
ATOM 1090 O O . GLY A 1 133 ? 14.690 5.449 -21.010 1.00 66.50 133 GLY A O 1
ATOM 1091 N N . GLN A 1 134 ? 12.702 4.625 -21.686 1.00 73.62 134 GLN A N 1
ATOM 1092 C CA . GLN A 1 134 ? 11.902 5.114 -20.554 1.00 73.62 134 GLN A CA 1
ATOM 1093 C C . GLN A 1 134 ? 11.980 4.197 -19.321 1.00 73.62 134 GLN A C 1
ATOM 1095 O O . GLN A 1 134 ? 11.631 4.615 -18.222 1.00 73.62 134 GLN A O 1
ATOM 1100 N N . ARG A 1 135 ? 12.496 2.964 -19.455 1.00 81.12 135 ARG A N 1
ATOM 1101 C CA . ARG A 1 135 ? 12.591 1.979 -18.356 1.00 81.12 135 ARG A CA 1
ATOM 1102 C C . ARG A 1 135 ? 13.832 2.163 -17.477 1.00 81.12 135 ARG A C 1
ATOM 1104 O O . ARG A 1 135 ? 14.478 1.194 -17.067 1.00 81.12 135 ARG A O 1
ATOM 1111 N N . ARG A 1 136 ? 14.218 3.415 -17.228 1.00 85.19 136 ARG A N 1
ATOM 1112 C CA . ARG A 1 136 ? 15.396 3.757 -16.420 1.00 85.19 136 ARG A CA 1
ATOM 1113 C C . ARG A 1 136 ? 15.044 3.755 -14.939 1.00 85.19 136 ARG A C 1
ATOM 1115 O O . ARG A 1 136 ? 13.932 4.095 -14.550 1.00 85.19 136 ARG A O 1
ATOM 1122 N N . PHE A 1 137 ? 16.030 3.434 -14.109 1.00 85.00 137 PHE A N 1
ATOM 1123 C CA . PHE A 1 137 ? 15.906 3.506 -12.653 1.00 85.00 137 PHE A CA 1
ATOM 1124 C C . PHE A 1 137 ? 15.435 4.884 -12.162 1.00 85.00 137 PHE A C 1
ATOM 1126 O O . PHE A 1 137 ? 14.486 4.965 -11.393 1.00 85.00 137 PHE A O 1
ATOM 1133 N N . VAL A 1 138 ? 16.022 5.964 -12.694 1.00 86.75 138 VAL A N 1
ATOM 1134 C CA . VAL A 1 138 ? 15.634 7.348 -12.365 1.00 86.75 138 VAL A CA 1
ATOM 1135 C C . VAL A 1 138 ? 14.162 7.612 -12.685 1.00 86.75 138 VAL A C 1
ATOM 1137 O O . VAL A 1 138 ? 13.458 8.186 -11.866 1.00 86.75 138 VAL A O 1
ATOM 1140 N N . SER A 1 139 ? 13.667 7.131 -13.830 1.00 88.25 139 SER A N 1
ATOM 1141 C CA . SER A 1 139 ? 12.249 7.251 -14.185 1.00 88.25 139 SER A CA 1
ATOM 1142 C C . SER A 1 139 ? 11.354 6.534 -13.174 1.00 88.25 139 SER A C 1
ATOM 1144 O O . SER A 1 139 ? 10.323 7.076 -12.799 1.00 88.25 139 SER A O 1
ATOM 1146 N N . GLY A 1 140 ? 11.772 5.363 -12.680 1.00 87.56 140 GLY A N 1
ATOM 1147 C CA . GLY A 1 140 ? 11.087 4.669 -11.587 1.00 87.56 140 GLY A CA 1
ATOM 1148 C C . GLY A 1 140 ? 11.033 5.495 -10.299 1.00 87.56 140 GLY A C 1
ATOM 1149 O O . GLY A 1 140 ? 9.971 5.593 -9.700 1.00 87.56 140 GLY A O 1
ATOM 1150 N N . ILE A 1 141 ? 12.140 6.141 -9.908 1.00 90.38 141 ILE A N 1
ATOM 1151 C CA . ILE A 1 141 ? 12.180 7.025 -8.727 1.00 90.38 141 ILE A CA 1
ATOM 1152 C C . ILE A 1 141 ? 11.220 8.201 -8.898 1.00 90.38 141 ILE A C 1
ATOM 1154 O O . ILE A 1 141 ? 10.423 8.471 -8.004 1.00 90.38 141 ILE A O 1
ATOM 1158 N N . CYS A 1 142 ? 11.274 8.881 -10.046 1.00 92.12 142 CYS A N 1
ATOM 1159 C CA . CYS A 1 142 ? 10.385 10.002 -10.331 1.00 92.12 142 CYS A CA 1
ATOM 1160 C C . CYS A 1 142 ? 8.915 9.571 -10.274 1.00 92.12 142 CYS A C 1
ATOM 1162 O O . CYS A 1 142 ? 8.127 10.239 -9.618 1.00 92.12 142 CYS A O 1
ATOM 1164 N N . ILE A 1 143 ? 8.566 8.435 -10.891 1.00 92.31 143 ILE A N 1
ATOM 1165 C CA . ILE A 1 143 ? 7.207 7.880 -10.852 1.00 92.31 143 ILE A CA 1
ATOM 1166 C C . ILE A 1 143 ? 6.776 7.616 -9.407 1.00 92.31 143 ILE A C 1
ATOM 1168 O O . ILE A 1 143 ? 5.723 8.102 -9.006 1.00 92.31 143 ILE A O 1
ATOM 1172 N N . SER A 1 144 ? 7.586 6.914 -8.609 1.00 92.44 144 SER A N 1
ATOM 1173 C CA . SER A 1 144 ? 7.241 6.621 -7.214 1.00 92.44 144 SER A CA 1
ATOM 1174 C C . SER A 1 144 ? 7.024 7.900 -6.405 1.00 92.44 144 SER A C 1
ATOM 1176 O O . SER A 1 144 ? 5.986 8.044 -5.769 1.00 92.44 144 SER A O 1
ATOM 1178 N N . ILE A 1 145 ? 7.946 8.867 -6.468 1.00 94.25 145 ILE A N 1
ATOM 1179 C CA . ILE A 1 145 ? 7.806 10.140 -5.742 1.00 94.25 145 ILE A CA 1
ATOM 1180 C C . ILE A 1 145 ? 6.543 10.888 -6.189 1.00 94.25 145 ILE A C 1
ATOM 1182 O O . ILE A 1 145 ? 5.796 11.383 -5.347 1.00 94.25 145 ILE A O 1
ATOM 1186 N N . SER A 1 146 ? 6.271 10.947 -7.495 1.00 94.62 146 SER A N 1
ATOM 1187 C CA . SER A 1 146 ? 5.069 11.595 -8.023 1.00 94.62 146 SER A CA 1
ATOM 1188 C C . SER A 1 146 ? 3.783 10.921 -7.546 1.00 94.62 146 SER A C 1
ATOM 1190 O O . SER A 1 146 ? 2.850 11.632 -7.187 1.00 94.62 146 SER A O 1
ATOM 1192 N N . ILE A 1 147 ? 3.735 9.585 -7.499 1.00 94.00 147 ILE A N 1
ATOM 1193 C CA . ILE A 1 147 ? 2.589 8.824 -6.972 1.00 94.00 147 ILE A CA 1
ATOM 1194 C C . ILE A 1 147 ? 2.338 9.200 -5.512 1.00 94.00 147 ILE A C 1
ATOM 1196 O O . ILE A 1 147 ? 1.228 9.601 -5.169 1.00 94.00 147 ILE A O 1
ATOM 1200 N N . TRP A 1 148 ? 3.373 9.131 -4.672 1.00 94.56 148 TRP A N 1
ATOM 1201 C CA . TRP A 1 148 ? 3.265 9.467 -3.253 1.00 94.56 148 TRP A CA 1
ATOM 1202 C C . TRP A 1 148 ? 2.777 10.900 -3.041 1.00 94.56 148 TRP A C 1
ATOM 1204 O O . TRP A 1 148 ? 1.814 11.118 -2.313 1.00 94.56 148 TRP A O 1
ATOM 1214 N N . LEU A 1 149 ? 3.395 11.878 -3.708 1.00 94.81 149 LEU A N 1
ATOM 1215 C CA . LEU A 1 149 ? 3.011 13.283 -3.565 1.00 94.81 149 LEU A CA 1
ATOM 1216 C C . LEU A 1 149 ? 1.585 13.547 -4.059 1.00 94.81 149 LEU A C 1
ATOM 1218 O O . LEU A 1 149 ? 0.823 14.225 -3.372 1.00 94.81 149 LEU A O 1
ATOM 1222 N N . ALA A 1 150 ? 1.215 13.004 -5.222 1.00 93.50 150 ALA A N 1
ATOM 1223 C CA . ALA A 1 150 ? -0.106 13.216 -5.801 1.00 93.50 150 ALA A CA 1
ATOM 1224 C C . ALA A 1 150 ? -1.212 12.617 -4.924 1.00 93.50 150 ALA A C 1
ATOM 1226 O O . ALA A 1 150 ? -2.207 13.290 -4.665 1.00 93.50 150 ALA A O 1
ATOM 1227 N N . ILE A 1 151 ? -1.027 11.388 -4.432 1.00 93.38 151 ILE A N 1
ATOM 1228 C CA . ILE A 1 151 ? -2.019 10.700 -3.596 1.00 93.38 151 ILE A CA 1
ATOM 1229 C C . ILE A 1 151 ? -2.131 11.368 -2.228 1.00 93.38 151 ILE A C 1
ATOM 1231 O O . ILE A 1 151 ? -3.242 11.677 -1.802 1.00 93.38 151 ILE A O 1
ATOM 1235 N N . CYS A 1 152 ? -1.002 11.645 -1.563 1.00 92.44 152 CYS A N 1
ATOM 1236 C CA . CYS A 1 152 ? -1.016 12.342 -0.278 1.00 92.44 152 CYS A CA 1
ATOM 1237 C C . CYS A 1 152 ? -1.756 13.675 -0.394 1.00 92.44 152 CYS A C 1
ATOM 1239 O O . CYS A 1 152 ? -2.585 13.981 0.449 1.00 92.44 152 CYS A O 1
ATOM 1241 N N . TYR A 1 153 ? -1.514 14.450 -1.455 1.00 90.69 153 TYR A N 1
ATOM 1242 C CA . TYR A 1 153 ? -2.196 15.728 -1.642 1.00 90.69 153 TYR A CA 1
ATOM 1243 C C . TYR A 1 153 ? -3.687 15.567 -1.977 1.00 90.69 153 TYR A C 1
ATOM 1245 O O . TYR A 1 153 ? -4.528 16.264 -1.411 1.00 90.69 153 TYR A O 1
ATOM 1253 N N . ALA A 1 154 ? -4.031 14.631 -2.866 1.00 87.31 154 ALA A N 1
ATOM 1254 C CA . ALA A 1 154 ? -5.409 14.409 -3.300 1.00 87.31 154 ALA A CA 1
ATOM 1255 C C . ALA A 1 154 ? -6.326 13.918 -2.168 1.00 87.31 154 ALA A C 1
ATOM 1257 O O . ALA A 1 154 ? -7.515 14.234 -2.173 1.00 87.31 154 ALA A O 1
ATOM 1258 N N . LEU A 1 155 ? -5.785 13.176 -1.196 1.00 88.69 155 LEU A N 1
ATOM 1259 C CA . LEU A 1 155 ? -6.556 12.588 -0.098 1.00 88.69 155 LEU A CA 1
ATOM 1260 C C . LEU A 1 155 ? -6.642 13.474 1.155 1.00 88.69 155 LEU A C 1
ATOM 1262 O O . LEU A 1 155 ? -7.349 13.111 2.094 1.00 88.69 155 LEU A O 1
ATOM 1266 N N . ILE A 1 156 ? -5.998 14.651 1.178 1.00 86.94 156 ILE A N 1
ATOM 1267 C CA . ILE A 1 156 ? -6.103 15.627 2.285 1.00 86.94 156 ILE A CA 1
ATOM 1268 C C . ILE A 1 156 ? -7.559 15.875 2.736 1.00 86.94 156 ILE A C 1
ATOM 1270 O O . ILE A 1 156 ? -7.788 15.922 3.949 1.00 86.94 156 ILE A O 1
ATOM 1274 N N . PRO A 1 157 ? -8.564 15.996 1.837 1.00 82.88 157 PRO A N 1
ATOM 1275 C CA . PRO A 1 157 ? -9.955 16.214 2.235 1.00 82.88 157 PRO A CA 1
ATOM 1276 C C . PRO A 1 157 ? -10.513 15.179 3.226 1.00 82.88 157 PRO A C 1
ATOM 1278 O O . PRO A 1 157 ? -11.372 15.530 4.033 1.00 82.88 157 PRO A O 1
ATOM 1281 N N . ILE A 1 158 ? -10.007 13.937 3.224 1.00 77.69 158 ILE A N 1
ATOM 1282 C CA . ILE A 1 158 ? -10.469 12.863 4.121 1.00 77.69 158 ILE A CA 1
ATOM 1283 C C . ILE A 1 158 ? -10.243 13.220 5.596 1.00 77.69 158 ILE A C 1
ATOM 1285 O O . ILE A 1 158 ? -11.077 12.896 6.441 1.00 77.69 158 ILE A O 1
ATOM 1289 N N . LEU A 1 159 ? -9.171 13.954 5.913 1.00 79.00 159 LEU A N 1
ATOM 1290 C CA . LEU A 1 159 ? -8.853 14.374 7.286 1.00 79.00 159 LEU A CA 1
ATOM 1291 C C . LEU A 1 159 ? -9.906 15.324 7.884 1.00 79.00 159 LEU A C 1
ATOM 1293 O O . LEU A 1 159 ? -10.019 15.448 9.108 1.00 79.00 159 LEU A O 1
ATOM 1297 N N . PHE A 1 160 ? -10.695 15.985 7.034 1.00 78.94 160 PHE A N 1
ATOM 1298 C CA . PHE A 1 160 ? -11.752 16.905 7.450 1.00 78.94 160 PHE A CA 1
ATOM 1299 C C . PHE A 1 160 ? -13.108 16.216 7.645 1.00 78.94 160 PHE A C 1
ATOM 1301 O O . PHE A 1 160 ? -14.053 16.856 8.110 1.00 78.94 160 PHE A O 1
ATOM 1308 N N . PHE A 1 161 ? -13.225 14.919 7.339 1.00 72.19 161 PHE A N 1
ATOM 1309 C CA . PHE A 1 161 ? -14.433 14.157 7.644 1.00 72.19 161 PHE A CA 1
ATOM 1310 C C . PHE A 1 161 ? -14.581 13.930 9.151 1.00 72.19 161 PHE A C 1
ATOM 1312 O O . PHE A 1 161 ? -13.600 13.828 9.898 1.00 72.19 161 PHE A O 1
ATOM 1319 N N . ASN A 1 162 ? -15.832 13.882 9.620 1.00 68.44 162 ASN A N 1
ATOM 1320 C CA . ASN A 1 162 ? -16.125 13.686 11.034 1.00 68.44 162 ASN A CA 1
ATOM 1321 C C . ASN A 1 162 ? -16.033 12.195 11.385 1.00 68.44 162 ASN A C 1
ATOM 1323 O O . ASN A 1 162 ? -17.029 11.472 11.426 1.00 68.44 162 ASN A O 1
ATOM 1327 N N . GLN A 1 163 ? -14.799 11.738 11.569 1.00 72.62 163 GLN A N 1
ATOM 1328 C CA . GLN A 1 163 ? -14.462 10.395 12.024 1.00 72.62 163 GLN A CA 1
ATOM 132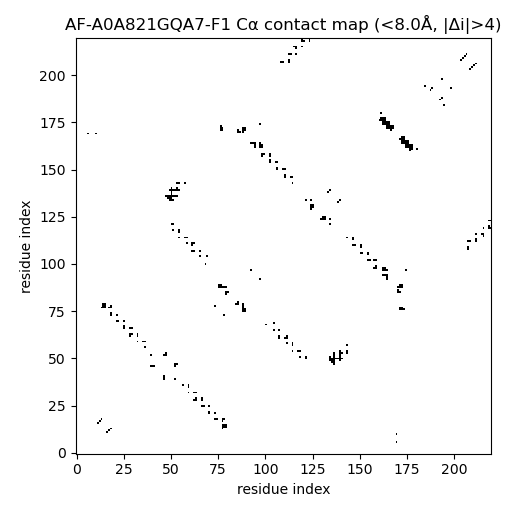9 C C . GLN A 1 163 ? -14.278 10.426 13.539 1.00 72.62 163 GLN A C 1
ATOM 1331 O O . GLN A 1 163 ? -13.595 11.314 14.056 1.00 72.62 163 GLN A O 1
ATOM 1336 N N . GLN A 1 164 ? -14.917 9.487 14.230 1.00 72.44 164 GLN A N 1
ATOM 1337 C CA . GLN A 1 164 ? -14.931 9.419 15.687 1.00 72.44 164 GLN A CA 1
ATOM 1338 C C . GLN A 1 164 ? -14.600 8.008 16.149 1.00 72.44 164 GLN A C 1
ATOM 1340 O O . GLN A 1 164 ? -14.992 7.018 15.521 1.00 72.44 164 GLN A O 1
ATOM 1345 N N . LEU A 1 165 ? -13.901 7.928 17.276 1.00 69.38 165 LEU A N 1
ATOM 1346 C CA . LEU A 1 165 ? -13.668 6.665 17.948 1.00 69.38 165 LEU A CA 1
ATOM 1347 C C . LEU A 1 165 ? -14.925 6.281 18.740 1.00 69.38 165 LEU A C 1
ATOM 1349 O O . LEU A 1 165 ? -15.268 6.910 19.742 1.00 69.38 165 LEU A O 1
ATOM 1353 N N . LYS A 1 166 ? -15.631 5.241 18.296 1.00 69.94 166 LYS A N 1
ATOM 1354 C CA . LYS A 1 166 ? -16.826 4.737 18.977 1.00 69.94 166 LYS A CA 1
ATOM 1355 C C . LYS A 1 166 ? -16.445 3.585 19.897 1.00 69.94 166 LYS A C 1
ATOM 1357 O O . LYS A 1 166 ? -15.799 2.631 19.467 1.00 69.94 166 LYS A O 1
ATOM 1362 N N . SER A 1 167 ? -16.881 3.651 21.152 1.00 69.19 167 SER A N 1
ATOM 1363 C CA . SER A 1 167 ? -16.798 2.504 22.052 1.00 69.19 167 SER A CA 1
ATOM 1364 C C . SER A 1 167 ? -17.824 1.442 21.653 1.00 69.19 167 SER A C 1
ATOM 1366 O O . SER A 1 167 ? -18.989 1.726 21.366 1.00 69.19 167 SER A O 1
ATOM 1368 N N . LEU A 1 168 ? -17.379 0.194 21.630 1.00 67.75 168 LEU A N 1
ATOM 1369 C CA . LEU A 1 168 ? -18.210 -0.980 21.420 1.00 67.75 168 LEU A CA 1
ATOM 1370 C C . LEU A 1 168 ? -18.677 -1.512 22.781 1.00 67.75 168 LEU A C 1
ATOM 1372 O O . LEU A 1 168 ? -17.956 -1.424 23.778 1.00 67.75 168 LEU A O 1
ATOM 1376 N N . ASN A 1 169 ? -19.869 -2.116 22.821 1.00 59.44 169 ASN A N 1
ATOM 1377 C CA . ASN A 1 169 ? -20.509 -2.604 24.059 1.00 59.44 169 ASN A CA 1
ATOM 1378 C C . ASN A 1 169 ? -19.650 -3.612 24.846 1.00 59.44 169 ASN A C 1
ATOM 1380 O O . ASN A 1 169 ? -19.865 -3.840 26.030 1.00 59.44 169 ASN A O 1
ATOM 1384 N N . TYR A 1 170 ? -18.652 -4.196 24.196 1.00 61.81 170 TYR A N 1
ATOM 1385 C CA . TYR A 1 170 ? -17.676 -5.114 24.752 1.00 61.81 170 TYR A CA 1
ATOM 1386 C C . TYR A 1 170 ? -16.290 -4.453 24.777 1.00 61.81 170 TYR A C 1
ATOM 1388 O O . TYR A 1 170 ? -15.346 -5.009 24.224 1.00 61.81 170 TYR A O 1
ATOM 1396 N N . GLY A 1 171 ? -16.116 -3.309 25.442 1.00 58.28 171 GLY A N 1
ATOM 1397 C CA . GLY A 1 171 ? -14.799 -2.826 25.912 1.00 58.28 171 GLY A CA 1
ATOM 1398 C C . GLY A 1 171 ? -13.703 -2.661 24.846 1.00 58.28 171 GLY A C 1
ATOM 1399 O O . GLY A 1 171 ? -12.524 -2.755 25.163 1.00 58.28 171 GLY A O 1
ATOM 1400 N N . SER A 1 172 ? -14.090 -2.473 23.588 1.00 62.12 172 SER A N 1
ATOM 1401 C CA . SER A 1 172 ? -13.198 -2.243 22.446 1.00 62.12 172 SER A CA 1
ATOM 1402 C C . SER A 1 172 ? -13.617 -0.959 21.746 1.00 62.12 172 SER A 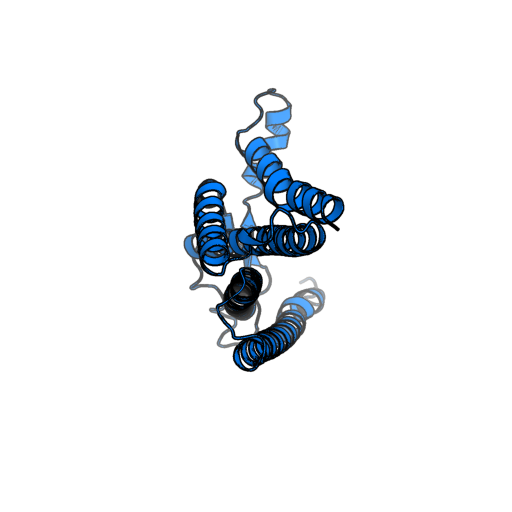C 1
ATOM 1404 O O . SER A 1 172 ? -14.682 -0.411 22.041 1.00 62.12 172 SER A O 1
ATOM 1406 N N . TYR A 1 173 ? -12.774 -0.461 20.851 1.00 65.25 173 TYR A N 1
ATOM 1407 C CA . TYR A 1 173 ? -13.021 0.784 20.139 1.00 65.25 173 TYR A CA 1
ATOM 1408 C C . TYR A 1 173 ? -12.894 0.556 18.644 1.00 65.25 173 TYR A C 1
ATOM 1410 O O . TYR A 1 173 ? -12.057 -0.224 18.195 1.00 65.25 173 TYR A O 1
ATOM 1418 N N . GLU A 1 174 ? -13.724 1.248 17.877 1.00 70.44 174 GLU A N 1
ATOM 1419 C CA . GLU A 1 174 ? -13.662 1.222 16.426 1.00 70.44 174 GLU A CA 1
ATOM 1420 C C . GLU A 1 174 ? -13.749 2.636 15.867 1.00 70.44 174 GLU A C 1
ATOM 1422 O O . GLU A 1 174 ? -14.467 3.499 16.375 1.00 70.44 174 GLU A O 1
ATOM 1427 N N . CYS A 1 175 ? -12.995 2.856 14.799 1.00 71.31 175 CYS A N 1
ATOM 1428 C CA . CYS A 1 175 ? -13.044 4.073 14.022 1.00 71.31 175 CYS A CA 1
ATOM 1429 C C . CYS A 1 175 ? -14.231 4.063 13.077 1.00 71.31 175 CYS A C 1
ATOM 1431 O O . CYS A 1 175 ? -14.266 3.275 12.133 1.00 71.31 175 CYS A O 1
ATOM 1433 N N . ILE A 1 176 ? -15.193 4.951 13.318 1.00 69.50 176 ILE A N 1
ATOM 1434 C CA . ILE A 1 176 ? -16.438 4.987 12.556 1.00 69.50 176 ILE A CA 1
ATOM 1435 C C . ILE A 1 176 ? -16.656 6.392 11.995 1.00 69.50 176 ILE A C 1
ATOM 1437 O O . ILE A 1 176 ? -16.390 7.410 12.641 1.00 69.50 176 ILE A O 1
ATOM 1441 N N . TYR A 1 177 ? -17.162 6.449 10.765 1.00 64.44 177 TYR A N 1
ATOM 1442 C CA . TYR A 1 177 ? -17.702 7.676 10.191 1.00 64.44 177 TYR A CA 1
ATOM 1443 C C . TYR A 1 177 ? -19.006 8.018 10.900 1.00 64.44 177 TYR A C 1
ATOM 1445 O O . TYR A 1 177 ? -19.902 7.180 10.970 1.00 64.44 177 TYR A O 1
ATOM 1453 N N . ASN A 1 178 ? -19.141 9.233 11.428 1.00 57.34 178 ASN A N 1
ATOM 1454 C CA . ASN A 1 178 ? -20.360 9.592 12.139 1.00 57.34 178 ASN A CA 1
ATOM 1455 C C . ASN A 1 178 ? -21.566 9.545 11.177 1.00 57.34 178 ASN A C 1
ATOM 1457 O O . ASN A 1 178 ? -21.721 10.405 10.308 1.00 57.34 178 ASN A O 1
ATOM 1461 N N . GLU A 1 179 ? -22.423 8.532 11.345 1.00 52.28 179 GLU A N 1
ATOM 1462 C CA . GLU A 1 179 ? -23.600 8.277 10.508 1.00 52.28 179 GLU A CA 1
ATOM 1463 C C . GLU A 1 179 ? -24.576 9.451 10.488 1.00 52.28 179 GLU A C 1
ATOM 1465 O O . GLU A 1 179 ? -25.373 9.544 9.567 1.00 52.28 179 GLU A O 1
ATOM 1470 N N . THR A 1 180 ? -24.517 10.391 11.435 1.00 49.72 180 THR A N 1
ATOM 1471 C CA . THR A 1 180 ? -25.336 11.611 11.353 1.00 49.72 180 THR A CA 1
ATOM 1472 C C . THR A 1 180 ? -25.001 12.462 10.126 1.00 49.72 180 THR A C 1
ATOM 1474 O O . THR A 1 180 ? -25.902 13.097 9.595 1.00 49.72 180 THR A O 1
ATOM 1477 N N . GLN A 1 181 ? -23.777 12.396 9.587 1.00 47.59 181 GLN A N 1
ATOM 1478 C CA . GLN A 1 181 ? -23.453 12.992 8.286 1.00 47.59 181 GLN A CA 1
ATOM 1479 C C . GLN A 1 181 ? -23.980 12.169 7.105 1.00 47.59 181 GLN A C 1
ATOM 1481 O O . GLN A 1 181 ? -24.214 12.756 6.058 1.00 47.59 181 GLN A O 1
ATOM 1486 N N . ILE A 1 182 ? -24.189 10.853 7.274 1.00 46.12 182 ILE A N 1
ATOM 1487 C CA . ILE A 1 182 ? -24.727 9.929 6.255 1.00 46.12 182 ILE A CA 1
ATOM 1488 C C . ILE A 1 182 ? -26.269 9.961 6.230 1.00 46.12 182 ILE A C 1
ATOM 1490 O O . ILE A 1 182 ? -26.879 9.997 5.171 1.00 46.12 182 ILE A O 1
ATOM 1494 N N . ASN A 1 183 ? -26.921 10.038 7.388 1.00 40.09 183 ASN A N 1
ATOM 1495 C CA . ASN A 1 183 ? -28.375 10.112 7.548 1.00 40.09 183 ASN A CA 1
ATOM 1496 C C . ASN A 1 183 ? -28.910 11.550 7.452 1.00 40.09 183 ASN A C 1
ATOM 1498 O O . ASN A 1 183 ? -30.088 11.749 7.179 1.00 40.09 183 ASN A O 1
ATOM 1502 N N . GLN A 1 184 ? -28.060 12.575 7.580 1.00 41.75 184 GLN A N 1
ATOM 1503 C CA . GLN A 1 184 ? -28.402 13.899 7.054 1.00 41.75 184 GLN A CA 1
ATOM 1504 C C . GLN A 1 184 ? -28.481 13.903 5.517 1.00 41.75 184 GLN A C 1
ATOM 1506 O O . GLN A 1 184 ? -29.126 14.799 4.985 1.00 41.75 184 GLN A O 1
ATOM 1511 N N . LEU A 1 185 ? -27.947 12.903 4.785 1.00 44.56 185 LEU A N 1
ATOM 1512 C CA . LEU A 1 185 ? -28.215 12.797 3.340 1.00 44.56 185 LEU A CA 1
ATOM 1513 C C . LEU A 1 185 ? -29.680 12.466 3.033 1.00 44.56 185 LEU A C 1
ATOM 1515 O O . LEU A 1 185 ? -30.190 12.987 2.050 1.00 44.56 185 LEU A O 1
ATOM 1519 N N . THR A 1 186 ? -30.391 11.679 3.847 1.00 42.22 186 THR A N 1
ATOM 1520 C CA . THR A 1 186 ? -31.776 11.285 3.514 1.00 42.22 186 THR A CA 1
ATOM 1521 C C . THR A 1 186 ? -32.792 12.410 3.718 1.00 42.22 186 THR A C 1
ATOM 1523 O O . THR A 1 186 ? -33.767 12.488 2.976 1.00 42.22 186 THR A O 1
ATOM 1526 N N . TRP A 1 187 ? -32.560 13.325 4.666 1.00 40.66 187 TRP A N 1
ATOM 1527 C CA . TRP A 1 187 ? -33.378 14.540 4.814 1.00 40.66 187 TRP A CA 1
ATOM 1528 C C . TRP A 1 187 ? -33.010 15.639 3.796 1.00 40.66 187 TRP A C 1
ATOM 1530 O O . TRP A 1 187 ? -33.872 16.430 3.421 1.00 40.66 187 TRP A O 1
ATOM 1540 N N . LEU A 1 188 ? -31.758 15.682 3.316 1.00 39.28 188 LEU A N 1
ATOM 1541 C CA . LEU A 1 188 ? -31.290 16.640 2.298 1.00 39.28 188 LEU A CA 1
ATOM 1542 C C . LEU A 1 188 ? -31.484 16.176 0.845 1.00 39.28 188 LEU A C 1
ATOM 1544 O O . LEU A 1 188 ? -31.481 17.021 -0.050 1.00 39.28 188 LEU A O 1
ATOM 1548 N N . ASP A 1 189 ? -31.727 14.888 0.591 1.00 44.16 189 ASP A N 1
ATOM 1549 C CA . ASP A 1 189 ? -32.163 14.392 -0.725 1.00 44.16 189 ASP A CA 1
ATOM 1550 C C . ASP A 1 189 ? -33.501 15.036 -1.161 1.00 44.16 189 ASP A C 1
ATOM 1552 O O . ASP A 1 189 ? -33.768 15.170 -2.355 1.00 44.16 189 ASP A O 1
ATOM 1556 N N . LEU A 1 190 ? -34.300 15.542 -0.210 1.00 45.34 190 LEU A N 1
ATOM 1557 C CA . LEU A 1 190 ? -35.498 16.358 -0.456 1.00 45.34 190 LEU A CA 1
ATOM 1558 C C . LEU A 1 190 ? -35.200 17.802 -0.914 1.00 45.34 190 LEU A C 1
ATOM 1560 O O . LEU A 1 190 ? -36.108 18.466 -1.408 1.00 45.34 190 LEU A O 1
ATOM 1564 N N . GLN A 1 191 ? -33.963 18.301 -0.777 1.00 42.28 191 GLN A N 1
ATOM 1565 C CA . GLN A 1 191 ? -33.594 19.695 -1.081 1.00 42.28 191 GLN A CA 1
ATOM 1566 C C . GLN A 1 191 ? -32.645 19.885 -2.280 1.00 42.28 191 GLN A C 1
ATOM 1568 O O . GLN A 1 191 ? -32.232 21.013 -2.529 1.00 42.28 191 GLN A O 1
ATOM 1573 N N . GLN A 1 192 ? -32.318 18.850 -3.069 1.00 44.38 192 GLN A N 1
ATOM 1574 C CA . GLN A 1 192 ? -31.515 18.963 -4.313 1.00 44.38 192 GLN A CA 1
ATOM 1575 C C . GLN A 1 192 ? -30.130 19.646 -4.188 1.00 44.38 192 GLN A C 1
ATOM 1577 O O . GLN A 1 192 ? -29.464 19.887 -5.195 1.00 44.38 192 GLN A O 1
ATOM 1582 N N . ILE A 1 193 ? -29.631 19.902 -2.979 1.00 45.00 193 ILE A N 1
ATOM 1583 C CA . ILE A 1 193 ? -28.272 20.402 -2.755 1.00 45.00 193 ILE A CA 1
ATOM 1584 C C . ILE A 1 193 ? -27.373 19.174 -2.596 1.00 45.00 193 ILE A C 1
ATOM 1586 O O . ILE A 1 193 ? -27.234 18.622 -1.506 1.00 45.00 193 ILE A O 1
ATOM 1590 N N . GLN A 1 194 ? -26.790 18.703 -3.703 1.00 46.03 194 GLN A N 1
ATOM 1591 C CA . GLN A 1 194 ? -25.762 17.660 -3.668 1.00 46.03 194 GLN A CA 1
ATOM 1592 C C . GLN A 1 194 ? -24.625 18.109 -2.744 1.00 46.03 194 GLN A C 1
ATOM 1594 O O . GLN A 1 194 ? -23.917 19.076 -3.026 1.00 46.03 194 GLN A O 1
ATOM 1599 N N . THR A 1 195 ? -24.455 17.418 -1.620 1.00 54.19 195 THR A N 1
ATOM 1600 C CA . THR A 1 195 ? -23.411 17.753 -0.656 1.00 54.19 195 THR A CA 1
ATOM 1601 C C . THR A 1 195 ? -22.020 17.476 -1.250 1.00 54.19 195 THR A C 1
ATOM 1603 O O . THR A 1 195 ? -21.824 16.461 -1.930 1.00 54.19 195 THR A O 1
ATOM 1606 N N . PRO A 1 196 ? -21.013 18.327 -0.966 1.00 63.34 196 PRO A N 1
ATOM 1607 C CA . PRO A 1 196 ? -19.641 18.155 -1.463 1.00 63.34 196 PRO A CA 1
ATOM 1608 C C . PRO A 1 196 ? -19.028 16.799 -1.067 1.00 63.34 196 PRO A C 1
ATOM 1610 O O . PRO A 1 196 ? -18.186 16.259 -1.780 1.00 63.34 196 PRO A O 1
ATOM 1613 N N . TYR A 1 197 ? -19.506 16.197 0.025 1.00 65.00 197 TYR A N 1
ATOM 1614 C CA . TYR A 1 197 ? -19.090 14.885 0.518 1.00 65.00 197 TYR A CA 1
ATOM 1615 C C . TYR A 1 197 ? -19.376 13.743 -0.464 1.00 65.00 197 TYR A C 1
ATOM 1617 O O . TYR A 1 197 ? -18.512 12.901 -0.689 1.00 65.00 197 TYR A O 1
ATOM 1625 N N . ARG A 1 198 ? -20.556 13.723 -1.100 1.00 65.25 198 ARG A N 1
ATOM 1626 C CA . ARG A 1 198 ? -20.922 12.664 -2.056 1.00 65.25 198 ARG A CA 1
ATOM 1627 C C . ARG A 1 198 ? -20.050 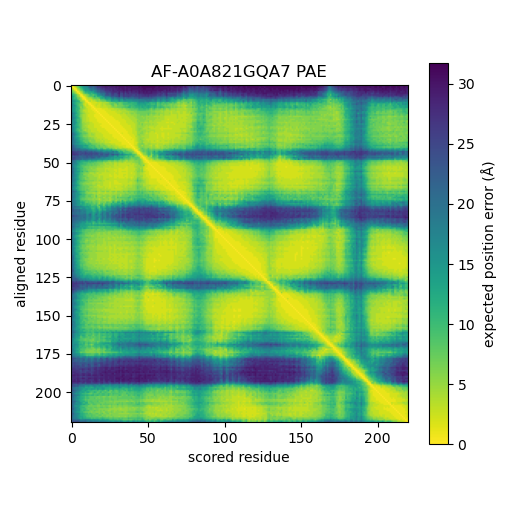12.709 -3.308 1.00 65.25 198 ARG A C 1
ATOM 1629 O O . ARG A 1 198 ? -19.661 11.665 -3.824 1.00 65.25 198 ARG A O 1
ATOM 1636 N N . ILE A 1 199 ? -19.723 13.916 -3.767 1.00 72.81 199 ILE A N 1
ATOM 1637 C CA . ILE A 1 199 ? -18.816 14.131 -4.898 1.00 72.81 199 ILE A CA 1
ATOM 1638 C C . ILE A 1 199 ? -17.414 13.629 -4.539 1.00 72.81 199 ILE A C 1
ATOM 1640 O O . ILE A 1 199 ? -16.825 12.893 -5.324 1.00 72.81 199 ILE A O 1
ATOM 1644 N N . LEU A 1 200 ? -16.912 13.946 -3.340 1.00 74.38 200 LEU A N 1
ATOM 1645 C CA . LEU A 1 200 ? -15.613 13.457 -2.870 1.00 74.38 200 LEU A CA 1
ATOM 1646 C C . LEU A 1 200 ? -15.558 11.924 -2.794 1.00 74.38 200 LEU A C 1
ATOM 1648 O O . LEU A 1 200 ? -14.604 11.345 -3.300 1.00 74.38 200 LEU A O 1
ATOM 1652 N N . TYR A 1 201 ? -16.586 11.260 -2.252 1.00 73.62 201 TYR A N 1
ATOM 1653 C CA . TYR A 1 201 ? -16.652 9.791 -2.231 1.00 73.62 201 TYR A CA 1
ATOM 1654 C C . TYR A 1 201 ? -16.713 9.176 -3.633 1.00 73.62 201 TYR A C 1
ATOM 1656 O O . TYR A 1 201 ? -16.072 8.160 -3.892 1.00 73.62 201 TYR A O 1
ATOM 1664 N N . LEU A 1 202 ? -17.468 9.781 -4.555 1.00 78.56 202 LEU A N 1
ATOM 1665 C CA . LEU A 1 202 ? -17.551 9.299 -5.934 1.00 78.56 202 LEU A CA 1
ATOM 1666 C C . LEU A 1 202 ? -16.201 9.434 -6.652 1.00 78.56 202 LEU A C 1
ATOM 1668 O O . LEU A 1 202 ? -15.768 8.505 -7.330 1.00 78.56 202 LEU A O 1
ATOM 1672 N N . VAL A 1 203 ? -15.526 10.574 -6.487 1.00 80.56 203 VAL A N 1
ATOM 1673 C CA . VAL A 1 203 ? -14.184 10.818 -7.034 1.00 80.56 203 VAL A CA 1
ATOM 1674 C C . VAL A 1 203 ? -13.181 9.834 -6.429 1.00 80.56 203 VAL A C 1
ATOM 1676 O O . VAL A 1 203 ? -12.449 9.187 -7.174 1.00 80.56 203 VAL A O 1
ATOM 1679 N N . ASP A 1 204 ? -13.194 9.645 -5.110 1.00 81.69 204 ASP A N 1
ATOM 1680 C CA . ASP A 1 204 ? -12.351 8.667 -4.416 1.00 81.69 204 ASP A CA 1
ATOM 1681 C C . ASP A 1 204 ? -12.585 7.236 -4.935 1.00 81.69 204 ASP A C 1
ATOM 1683 O O . ASP A 1 204 ? -11.632 6.515 -5.220 1.00 81.69 204 ASP A O 1
ATOM 1687 N N . PHE A 1 205 ? -13.837 6.835 -5.168 1.00 83.00 205 PHE A N 1
ATOM 1688 C CA . PHE A 1 205 ? -14.150 5.529 -5.749 1.00 83.00 205 PHE A CA 1
ATOM 1689 C C . PHE A 1 205 ? -13.640 5.384 -7.192 1.00 83.00 205 PHE A C 1
ATOM 1691 O O . PHE A 1 205 ? -13.044 4.360 -7.544 1.00 83.00 205 PHE A O 1
ATOM 1698 N N . ILE A 1 206 ? -13.849 6.401 -8.036 1.00 86.25 206 ILE A N 1
ATOM 1699 C CA . ILE A 1 206 ? -13.428 6.373 -9.443 1.00 86.25 206 ILE A CA 1
ATOM 1700 C C . ILE A 1 206 ? -11.904 6.306 -9.540 1.00 86.25 206 ILE A C 1
ATOM 1702 O O . ILE A 1 206 ? -11.374 5.425 -10.214 1.00 86.25 206 ILE A O 1
ATOM 1706 N N . PHE A 1 207 ? -11.194 7.211 -8.866 1.00 87.69 207 PHE A N 1
ATOM 1707 C CA . PHE A 1 207 ? -9.738 7.302 -8.966 1.00 87.69 207 PHE A CA 1
ATOM 1708 C C . PHE A 1 207 ? -9.013 6.263 -8.110 1.00 87.69 207 PHE A C 1
ATOM 1710 O O . PHE A 1 207 ? -7.911 5.869 -8.477 1.00 87.69 207 PHE A O 1
ATOM 1717 N N . GLY A 1 208 ? -9.605 5.795 -7.013 1.00 83.62 208 GLY A N 1
ATOM 1718 C CA . GLY A 1 208 ? -9.002 4.784 -6.144 1.00 83.62 208 GLY A CA 1
ATOM 1719 C C . GLY A 1 208 ? -9.191 3.358 -6.634 1.00 83.62 208 GLY A C 1
ATOM 1720 O O . GLY A 1 208 ? -8.292 2.540 -6.478 1.00 83.62 208 GLY A O 1
ATOM 1721 N N . ASN A 1 209 ? -10.333 3.060 -7.263 1.00 86.06 209 ASN A N 1
ATOM 1722 C CA . ASN A 1 209 ? -10.691 1.689 -7.630 1.00 86.06 209 ASN A CA 1
ATOM 1723 C C . ASN A 1 209 ? -10.919 1.530 -9.137 1.00 86.06 209 ASN A C 1
ATOM 1725 O O . ASN A 1 209 ? -10.202 0.779 -9.800 1.00 86.06 209 ASN A O 1
ATOM 1729 N N . ALA A 1 210 ? -11.907 2.235 -9.700 1.00 87.50 210 ALA A N 1
ATOM 1730 C CA . ALA A 1 210 ? -12.375 1.965 -11.062 1.00 87.50 210 ALA A CA 1
ATOM 1731 C C . ALA A 1 210 ? -11.301 2.249 -12.125 1.00 87.50 210 ALA A C 1
ATOM 1733 O O . ALA A 1 210 ? -11.063 1.422 -13.007 1.00 87.50 210 ALA A O 1
ATOM 1734 N N . LEU A 1 211 ? -10.627 3.396 -12.024 1.00 91.50 211 LEU A N 1
ATOM 1735 C CA . LEU A 1 211 ? -9.609 3.817 -12.979 1.00 91.50 211 LEU A CA 1
ATOM 1736 C C . LEU A 1 211 ? -8.363 2.916 -12.932 1.00 91.50 211 LEU A C 1
ATOM 1738 O O . LEU A 1 211 ? -7.975 2.433 -13.997 1.00 91.50 211 LEU A O 1
ATOM 1742 N N . PRO A 1 212 ? -7.752 2.609 -11.767 1.00 89.69 212 PRO A N 1
ATOM 1743 C CA . PRO A 1 212 ? -6.647 1.656 -11.711 1.00 89.69 212 PRO A CA 1
ATOM 1744 C C . PRO A 1 212 ? -7.003 0.294 -12.304 1.00 89.69 212 PRO A C 1
ATOM 1746 O O . PRO A 1 212 ? -6.227 -0.237 -13.095 1.00 89.69 212 PRO A O 1
ATOM 1749 N N . ILE A 1 213 ? -8.184 -0.252 -11.993 1.00 90.12 213 ILE A N 1
ATOM 1750 C CA . ILE A 1 213 ? -8.645 -1.536 -12.546 1.00 90.12 213 ILE A CA 1
ATOM 1751 C C . ILE A 1 213 ? -8.766 -1.463 -14.068 1.00 90.12 213 ILE A C 1
ATOM 1753 O O . ILE A 1 213 ? -8.223 -2.315 -14.773 1.00 90.12 213 ILE A O 1
ATOM 1757 N N . PHE A 1 214 ? -9.425 -0.426 -14.584 1.00 93.31 214 PHE A N 1
ATOM 1758 C CA . PHE A 1 214 ? -9.569 -0.220 -16.021 1.00 93.31 214 PHE A CA 1
ATOM 1759 C C . PHE A 1 214 ? -8.209 -0.114 -16.728 1.00 93.31 214 PHE A C 1
ATOM 1761 O O . PHE A 1 214 ? -7.997 -0.737 -17.772 1.00 93.31 214 PHE A O 1
ATOM 1768 N N . LEU A 1 215 ? -7.263 0.629 -16.143 1.00 91.81 215 LEU A N 1
ATOM 1769 C CA . LEU A 1 215 ? -5.907 0.766 -16.673 1.00 91.81 215 LEU A CA 1
ATOM 1770 C C . LEU A 1 215 ? -5.145 -0.561 -16.626 1.00 91.81 215 LEU A C 1
ATOM 1772 O O . LEU A 1 215 ? -4.513 -0.921 -17.614 1.00 91.81 215 LEU A O 1
ATOM 1776 N N . MET A 1 216 ? -5.228 -1.314 -15.526 1.00 89.56 216 MET A N 1
ATOM 1777 C CA . MET A 1 216 ? -4.600 -2.634 -15.412 1.00 89.56 216 MET A CA 1
ATOM 1778 C C . MET A 1 216 ? -5.094 -3.589 -16.504 1.00 89.56 216 MET A C 1
ATOM 1780 O O . MET A 1 216 ? -4.268 -4.208 -17.171 1.00 89.56 216 MET A O 1
ATOM 1784 N N . ILE A 1 217 ? -6.412 -3.659 -16.731 1.00 88.81 217 ILE A N 1
ATOM 1785 C CA . ILE A 1 217 ? -7.019 -4.499 -17.778 1.00 88.81 217 ILE A CA 1
ATOM 1786 C C . ILE A 1 217 ? -6.568 -4.050 -19.171 1.00 88.81 217 ILE A C 1
ATOM 1788 O O . ILE A 1 217 ? -6.207 -4.880 -19.999 1.00 88.81 217 ILE A O 1
ATOM 1792 N N . SER A 1 218 ? -6.546 -2.741 -19.427 1.00 87.44 218 SER A N 1
ATOM 1793 C CA . SER A 1 218 ? -6.190 -2.187 -20.741 1.00 87.44 218 SER A CA 1
ATOM 1794 C C . SER A 1 218 ? -4.714 -2.381 -21.116 1.00 87.44 218 SER A C 1
ATOM 1796 O O . SER A 1 218 ? -4.348 -2.244 -22.284 1.00 87.44 218 SER A O 1
ATOM 1798 N N . LEU A 1 219 ? -3.848 -2.638 -20.132 1.00 82.12 219 LEU A N 1
ATOM 1799 C CA . LEU A 1 219 ? -2.393 -2.714 -20.298 1.00 82.12 219 LEU A CA 1
ATOM 1800 C C . LEU A 1 219 ? -1.819 -4.136 -20.264 1.00 82.12 219 LEU A C 1
ATOM 1802 O O . LEU A 1 219 ? -0.621 -4.299 -20.525 1.00 82.12 219 LEU A O 1
ATOM 1806 N N . LEU A 1 220 ? -2.643 -5.126 -19.917 1.00 72.19 220 LEU A N 1
ATOM 1807 C CA . LEU A 1 220 ? -2.300 -6.552 -19.859 1.00 72.19 220 LEU A CA 1
ATOM 1808 C C . LEU A 1 220 ? -2.102 -7.133 -21.275 1.00 72.19 220 LEU A C 1
ATOM 1810 O O . LEU A 1 220 ? -1.051 -7.795 -21.519 1.00 72.19 220 LEU A O 1
#

Secondary structure (DSSP, 8-state):
---TTHHHHHHHIIIIIHHHHHHHHHHHHHHHHHHHHHHHHH-TTTTTSBHHHHHHHHHHHHHHHHHHHHHHHHHHHH----HHHHTTTTTT--HHHHHHHHHHHHHHHHHHHHHHHHHHHHHHHHHTSTTGGG-BHHHHHHHHHHHHHHHHHHTGGGGGS-EEEEEETTTEEEEEE-THHHHHHHHHGGGT---HHHHHHHHHHIIIIIHHHHHHHHH-

Radius of gyration: 21.73 Å; Cα contacts (8 Å, |Δi|>4): 197; chains: 1; bounding box: 58×36×64 Å

Sequence (220 aa):
MASNETFPQIAYPIRVILPIVYTIITVIVLIGNTLNFYSLCISTDRFGRKSIHVLIWNLITEGTIWTLIFYIVKMVSYADLGEHFALNNGKWLNDLWCKSEMYILRIMDFVLAYTIVFLCLDRCVKRKKCCYGQRRFVSGICISISIWLAICYALIPILFFNQQLKSLNYGSYECIYNETQINQLTWLDLQQIQTPYRILYLVDFIFGNALPIFLMISLL

Solvent-accessible surface area (backbone atoms only — not comparable to full-atom values): 11984 Å² total; per-residue (Å²): 138,82,80,74,71,66,56,60,70,64,43,44,51,53,32,48,50,49,39,51,54,49,51,52,50,43,52,52,50,52,54,50,40,51,51,52,51,51,50,48,72,66,38,84,73,60,63,78,54,36,16,64,56,45,44,53,49,48,49,40,51,44,55,48,51,49,41,52,53,52,49,52,52,48,40,47,25,34,46,65,80,43,80,85,43,40,82,52,38,37,70,85,59,46,42,68,51,42,35,49,50,58,47,51,54,52,42,43,52,39,51,50,40,49,45,51,33,53,51,36,47,54,55,44,37,63,72,64,60,84,49,52,85,65,48,31,28,67,50,21,49,53,50,52,54,50,50,53,54,52,45,56,61,70,52,52,68,62,62,74,52,68,45,40,65,41,76,43,101,74,59,27,44,45,74,38,71,49,54,69,70,60,57,48,44,68,70,37,66,79,64,79,63,81,55,71,65,60,55,51,53,50,49,48,45,40,66,50,46,53,47,36,51,53,50,38,65,76,40,110

Mean predicted aligned error: 10.63 Å